Protein AF-A0AAU7DQ60-F1 (afdb_monomer_lite)

Radius of gyration: 24.89 Å; chains: 1; bounding box: 73×48×63 Å

Structure (mmCIF, N/CA/C/O backbone):
data_AF-A0AAU7DQ60-F1
#
_entry.id   AF-A0AAU7DQ60-F1
#
loop_
_atom_site.group_PDB
_atom_site.id
_atom_site.type_symbol
_atom_site.label_atom_id
_atom_site.label_alt_id
_atom_site.label_comp_id
_atom_site.label_asym_id
_atom_site.label_entity_id
_atom_site.label_seq_id
_atom_site.pdbx_PDB_ins_code
_atom_site.Cartn_x
_atom_site.Cartn_y
_atom_site.Cartn_z
_atom_site.occupancy
_atom_site.B_iso_or_equiv
_atom_site.auth_seq_id
_atom_site.auth_comp_id
_atom_site.auth_asym_id
_atom_site.auth_atom_id
_atom_site.pdbx_PDB_model_num
ATOM 1 N N . MET A 1 1 ? -0.205 13.683 -23.297 1.00 37.69 1 MET A N 1
ATOM 2 C CA . MET A 1 1 ? 0.836 14.025 -22.297 1.00 37.69 1 MET A CA 1
ATOM 3 C C . MET A 1 1 ? 1.969 13.032 -22.472 1.00 37.69 1 MET A C 1
ATOM 5 O O . MET A 1 1 ? 1.678 11.845 -22.466 1.00 37.69 1 MET A O 1
ATOM 9 N N . ALA A 1 2 ? 3.207 13.483 -22.694 1.00 38.66 2 ALA A N 1
ATOM 10 C CA . ALA A 1 2 ? 4.345 12.582 -22.888 1.00 38.66 2 ALA A CA 1
ATOM 11 C C . ALA A 1 2 ? 4.523 11.664 -21.665 1.00 38.66 2 ALA A C 1
ATOM 13 O O . ALA A 1 2 ? 4.459 12.140 -20.525 1.00 38.66 2 ALA A O 1
ATOM 14 N N . SER A 1 3 ? 4.722 10.362 -21.897 1.00 54.72 3 SER A N 1
ATOM 15 C CA . SER A 1 3 ? 5.120 9.435 -20.836 1.00 54.72 3 SER A CA 1
ATOM 16 C C . SER A 1 3 ? 6.412 9.968 -20.218 1.00 54.72 3 SER A C 1
ATOM 18 O O . SER A 1 3 ? 7.377 10.244 -20.930 1.00 54.72 3 SER A O 1
ATOM 20 N N . LYS A 1 4 ? 6.417 10.205 -18.900 1.00 68.62 4 LYS A N 1
ATOM 21 C CA . LYS A 1 4 ? 7.641 10.624 -18.198 1.00 68.62 4 LYS A CA 1
ATOM 22 C C . LYS A 1 4 ? 8.710 9.561 -18.430 1.00 68.62 4 LYS A C 1
ATOM 24 O O . LYS A 1 4 ? 8.386 8.377 -18.408 1.00 68.62 4 LYS A O 1
ATOM 29 N N . SER A 1 5 ? 9.962 9.955 -18.620 1.00 81.94 5 SER A N 1
ATOM 30 C CA . SER A 1 5 ? 11.036 8.968 -18.749 1.00 81.94 5 SER A CA 1
ATOM 31 C C . SER A 1 5 ? 11.256 8.228 -17.418 1.00 81.94 5 SER A C 1
ATOM 33 O O . SER A 1 5 ? 10.906 8.736 -16.345 1.00 81.94 5 SER A O 1
ATOM 35 N N . MET A 1 6 ? 11.873 7.041 -17.461 1.00 85.56 6 MET A N 1
ATOM 36 C CA . MET A 1 6 ? 12.307 6.322 -16.252 1.00 85.56 6 MET A CA 1
ATOM 37 C C . MET A 1 6 ? 13.178 7.224 -15.358 1.00 85.56 6 MET A C 1
ATOM 39 O O . MET A 1 6 ? 12.947 7.313 -14.150 1.00 85.56 6 MET A O 1
ATOM 43 N N . ARG A 1 7 ? 14.102 7.989 -15.958 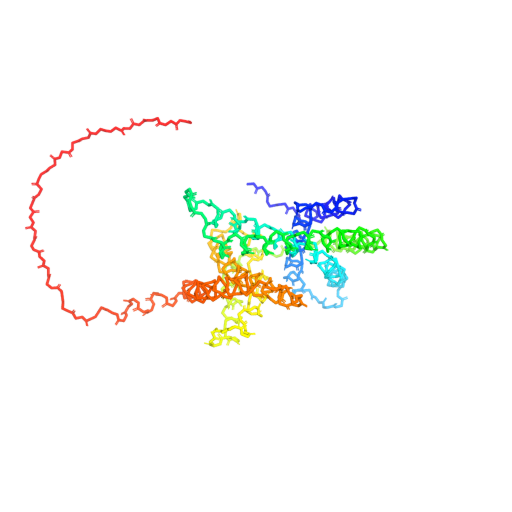1.00 86.31 7 ARG A N 1
ATOM 44 C CA . ARG A 1 7 ? 14.966 8.948 -15.246 1.00 86.31 7 ARG A CA 1
ATOM 45 C C . ARG A 1 7 ? 14.156 10.014 -14.504 1.00 86.31 7 ARG A C 1
ATOM 47 O O . ARG A 1 7 ? 14.428 10.301 -13.339 1.00 86.31 7 ARG A O 1
ATOM 54 N N . ASP A 1 8 ? 13.104 10.557 -15.123 1.00 88.19 8 ASP A N 1
ATOM 55 C CA . ASP A 1 8 ? 12.224 11.531 -14.461 1.00 88.19 8 ASP A CA 1
ATOM 56 C C . ASP A 1 8 ? 11.523 10.929 -13.239 1.00 88.19 8 ASP A C 1
ATOM 58 O O . ASP A 1 8 ? 11.360 11.597 -12.208 1.00 88.19 8 ASP A O 1
ATOM 62 N N . ARG A 1 9 ? 11.106 9.658 -13.334 1.00 90.19 9 ARG A N 1
ATOM 63 C CA . ARG A 1 9 ? 10.485 8.931 -12.219 1.00 90.19 9 ARG A CA 1
ATOM 64 C C . ARG A 1 9 ? 11.488 8.674 -11.091 1.00 90.19 9 ARG A C 1
ATOM 66 O O . ARG A 1 9 ? 11.145 8.923 -9.932 1.00 90.19 9 ARG A O 1
ATOM 73 N N . VAL A 1 10 ? 12.719 8.265 -11.404 1.00 92.56 10 VAL A N 1
ATOM 74 C CA . VAL A 1 10 ? 13.802 8.077 -10.420 1.00 92.56 10 VAL A CA 1
ATOM 75 C C . VAL A 1 10 ? 14.159 9.401 -9.731 1.00 92.56 10 VAL A C 1
ATOM 77 O O . VAL A 1 10 ? 14.212 9.474 -8.500 1.00 92.56 10 VAL A O 1
ATOM 80 N N . ALA A 1 11 ? 14.285 10.495 -10.484 1.00 92.31 11 ALA A N 1
ATOM 81 C CA . ALA A 1 11 ? 14.534 11.824 -9.928 1.00 92.31 11 ALA A CA 1
ATOM 82 C C . ALA A 1 11 ? 13.376 12.321 -9.038 1.00 92.31 11 ALA A C 1
ATOM 84 O O . ALA A 1 11 ? 13.589 12.956 -7.999 1.00 92.31 11 ALA A O 1
ATOM 85 N N . ALA A 1 12 ? 12.123 12.044 -9.414 1.00 93.81 12 ALA A N 1
ATOM 86 C CA . ALA A 1 12 ? 10.962 12.341 -8.574 1.00 93.81 12 ALA A CA 1
ATOM 87 C C . ALA A 1 12 ? 10.954 11.502 -7.282 1.00 93.81 12 ALA A C 1
ATOM 89 O O . ALA A 1 12 ? 10.595 12.017 -6.217 1.00 93.81 12 ALA A O 1
ATOM 90 N N . TRP A 1 13 ? 11.382 10.239 -7.359 1.00 96.81 13 TRP A N 1
ATOM 91 C CA . TRP A 1 13 ? 11.537 9.358 -6.204 1.00 96.81 13 TRP A CA 1
ATOM 92 C C . TRP A 1 13 ? 12.596 9.873 -5.221 1.00 96.81 13 TRP A C 1
ATOM 94 O O . TRP A 1 13 ? 12.282 9.995 -4.036 1.00 96.81 13 TRP A O 1
ATOM 104 N N . ARG A 1 14 ? 13.784 10.291 -5.691 1.00 96.88 14 ARG A N 1
ATOM 105 C CA . ARG A 1 14 ? 14.829 10.902 -4.836 1.00 96.88 14 ARG A CA 1
ATOM 106 C C . ARG A 1 14 ? 14.306 12.127 -4.076 1.00 96.88 14 ARG A C 1
ATOM 108 O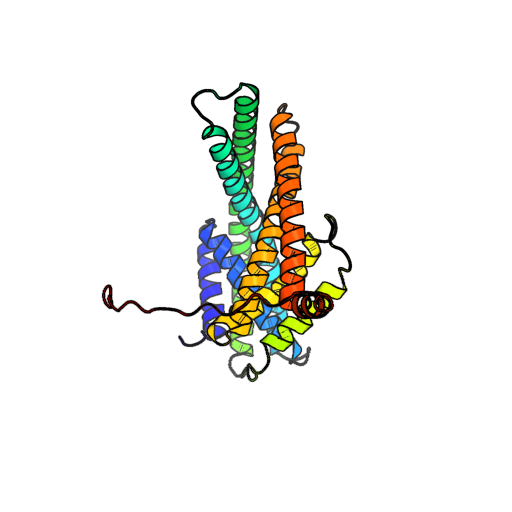 O . ARG A 1 14 ? 14.450 12.217 -2.860 1.00 96.88 14 ARG A O 1
ATOM 115 N N . ARG A 1 15 ? 13.581 13.020 -4.761 1.00 96.81 15 ARG A N 1
ATOM 116 C CA . ARG A 1 15 ? 12.951 14.205 -4.141 1.00 96.81 15 ARG A CA 1
ATOM 117 C C . ARG A 1 15 ? 11.876 13.856 -3.107 1.00 96.81 15 ARG A C 1
ATOM 119 O O . ARG A 1 15 ? 11.590 14.638 -2.199 1.00 96.81 15 ARG A O 1
ATOM 126 N N . LEU A 1 16 ? 11.188 12.725 -3.257 1.00 97.25 16 LEU A N 1
ATOM 127 C CA . LEU A 1 16 ? 10.249 12.238 -2.241 1.00 97.25 16 LEU A CA 1
ATOM 128 C C . LEU A 1 16 ? 10.980 11.611 -1.054 1.00 97.25 16 LEU A C 1
ATOM 130 O O . LEU A 1 16 ? 10.553 11.835 0.078 1.00 97.25 16 LEU A O 1
ATOM 134 N N . LEU A 1 17 ? 12.062 10.871 -1.308 1.00 97.81 17 LEU A N 1
ATOM 135 C CA . LEU A 1 17 ? 12.910 10.272 -0.282 1.00 97.81 17 LEU A CA 1
ATOM 136 C C . LEU A 1 17 ? 13.470 11.344 0.655 1.00 97.81 17 LEU A C 1
ATOM 138 O O . LEU A 1 17 ? 13.267 11.246 1.862 1.00 97.81 17 LEU A O 1
ATOM 142 N N . GLU A 1 18 ? 14.071 12.396 0.102 1.00 97.31 18 GLU A N 1
ATOM 143 C CA . GLU A 1 18 ? 14.623 13.520 0.864 1.00 97.31 18 GLU A CA 1
ATOM 144 C C . GLU A 1 18 ? 13.552 14.196 1.734 1.00 97.31 18 GLU A C 1
ATOM 146 O O . GLU A 1 18 ? 13.676 14.287 2.956 1.00 97.31 18 GLU A O 1
ATOM 151 N N . ARG A 1 19 ? 12.416 14.581 1.135 1.00 97.38 19 ARG A N 1
ATOM 152 C CA . ARG A 1 19 ? 11.312 15.224 1.872 1.00 97.38 19 ARG A CA 1
ATOM 153 C C . ARG A 1 19 ? 10.724 14.334 2.965 1.00 97.38 19 ARG A C 1
ATOM 155 O O . ARG A 1 19 ? 10.265 14.855 3.985 1.00 97.38 19 ARG A O 1
ATOM 162 N N . CYS A 1 20 ? 10.684 13.021 2.743 1.00 96.94 20 CYS A N 1
ATOM 163 C CA . CYS A 1 20 ? 10.237 12.055 3.742 1.00 96.94 20 CYS A CA 1
ATOM 164 C C . CYS A 1 20 ? 11.280 11.854 4.850 1.00 96.94 20 CYS A C 1
ATOM 166 O O . CYS A 1 20 ? 10.890 11.643 5.993 1.00 96.94 20 CYS A O 1
ATOM 168 N N . GLY A 1 21 ? 12.572 11.964 4.523 1.00 96.12 21 GLY A N 1
ATOM 169 C CA . GLY A 1 21 ? 13.679 11.957 5.478 1.00 96.12 21 GLY A CA 1
ATOM 170 C C . GLY A 1 21 ? 13.701 13.179 6.396 1.00 96.12 21 GLY A C 1
ATOM 171 O O . GLY A 1 21 ? 14.176 13.074 7.516 1.00 96.12 21 GLY A O 1
ATOM 172 N N . ILE A 1 22 ? 13.130 14.310 5.968 1.00 96.50 22 ILE A N 1
ATOM 173 C CA . ILE A 1 22 ? 12.967 15.502 6.818 1.00 96.50 22 ILE A CA 1
ATOM 174 C C . ILE A 1 22 ? 11.733 15.371 7.719 1.00 96.50 22 ILE A C 1
ATOM 176 O O . ILE A 1 22 ? 11.789 15.643 8.914 1.00 96.50 22 ILE A O 1
ATOM 180 N N . LYS A 1 23 ? 10.584 15.006 7.135 1.00 96.31 23 LYS A N 1
ATOM 181 C CA . LYS A 1 23 ? 9.325 14.837 7.874 1.00 96.31 23 LYS A CA 1
ATOM 182 C C . LYS A 1 23 ? 8.416 13.848 7.164 1.00 96.31 23 LYS A C 1
ATOM 184 O O . LYS A 1 23 ? 8.017 14.075 6.012 1.00 96.31 23 LYS A O 1
ATOM 189 N N . ALA A 1 24 ? 8.022 12.796 7.869 1.00 96.62 24 ALA A N 1
ATOM 190 C CA . ALA A 1 24 ? 7.267 11.683 7.322 1.00 96.62 24 ALA A CA 1
ATOM 191 C C . ALA A 1 24 ? 5.759 11.916 7.475 1.00 96.62 24 ALA A C 1
ATOM 193 O O . ALA A 1 24 ? 5.047 11.189 8.166 1.00 96.62 24 ALA A O 1
ATOM 194 N N . THR A 1 25 ? 5.235 12.947 6.808 1.00 97.06 25 THR A N 1
ATOM 195 C CA . THR A 1 25 ? 3.785 13.201 6.799 1.00 97.06 25 THR A CA 1
ATOM 196 C C . THR A 1 25 ? 3.032 12.099 6.050 1.00 97.06 25 THR A C 1
ATOM 198 O O . THR A 1 25 ? 3.567 11.511 5.107 1.00 97.06 25 THR A O 1
ATOM 201 N N . ARG A 1 26 ? 1.749 11.886 6.384 1.00 96.94 26 ARG A N 1
ATOM 202 C CA . ARG A 1 26 ? 0.866 10.915 5.704 1.00 96.94 26 ARG A CA 1
ATOM 203 C C . ARG A 1 26 ? 0.963 10.979 4.179 1.00 96.94 26 ARG A C 1
ATOM 205 O O . ARG A 1 26 ? 1.144 9.959 3.516 1.00 96.94 26 ARG A O 1
ATOM 212 N N . LYS A 1 27 ? 0.889 12.189 3.610 1.00 96.94 27 LYS A N 1
ATOM 213 C CA . LYS A 1 27 ? 0.966 12.414 2.156 1.00 96.94 27 LYS A CA 1
ATOM 214 C C . LYS A 1 27 ? 2.332 12.017 1.584 1.00 96.94 27 LYS A C 1
ATOM 216 O O . LYS A 1 27 ? 2.379 11.389 0.531 1.00 96.94 27 LYS A O 1
ATOM 221 N N . ARG A 1 28 ? 3.432 12.355 2.268 1.00 97.75 28 ARG A N 1
ATOM 222 C CA . ARG A 1 28 ? 4.802 12.051 1.817 1.00 97.75 28 ARG A CA 1
ATOM 223 C C . ARG A 1 28 ? 5.103 10.557 1.892 1.00 97.75 28 ARG A C 1
ATOM 225 O O . ARG A 1 28 ? 5.570 10.000 0.905 1.00 97.75 28 ARG A O 1
ATOM 232 N N . VAL A 1 29 ? 4.761 9.910 3.006 1.00 98.06 29 VAL A N 1
ATOM 233 C CA . VAL A 1 29 ? 4.924 8.459 3.198 1.00 98.06 29 VAL A CA 1
ATOM 234 C C . VAL A 1 29 ? 4.120 7.687 2.157 1.00 98.06 29 VAL A C 1
ATOM 236 O O . VAL A 1 29 ? 4.645 6.778 1.513 1.00 98.06 29 VAL A O 1
ATOM 239 N N . HIS A 1 30 ? 2.857 8.073 1.946 1.00 96.81 30 HIS A N 1
ATOM 240 C CA . HIS A 1 30 ? 2.014 7.457 0.927 1.00 96.81 30 HIS A CA 1
ATOM 241 C C . HIS A 1 30 ? 2.605 7.624 -0.479 1.00 96.81 30 HIS A C 1
ATOM 243 O O . HIS A 1 30 ? 2.776 6.631 -1.184 1.00 96.81 30 HIS A O 1
ATOM 249 N N . ALA A 1 31 ? 2.968 8.852 -0.864 1.00 96.44 31 ALA A N 1
ATOM 250 C CA . ALA A 1 31 ? 3.535 9.139 -2.179 1.00 96.44 31 ALA A CA 1
ATOM 251 C C . ALA A 1 31 ? 4.848 8.380 -2.422 1.00 96.44 31 ALA A C 1
ATOM 253 O O . ALA A 1 31 ? 4.986 7.720 -3.449 1.00 96.44 31 ALA A O 1
ATOM 254 N N . LEU A 1 32 ? 5.782 8.409 -1.464 1.00 97.75 32 LEU A N 1
ATOM 255 C CA . LEU A 1 32 ? 7.059 7.705 -1.579 1.00 97.75 32 LEU A CA 1
ATOM 256 C C . LEU A 1 32 ? 6.849 6.196 -1.723 1.00 97.75 32 LEU A C 1
ATOM 258 O O . LEU A 1 32 ? 7.452 5.577 -2.597 1.00 97.75 32 LEU A O 1
ATOM 262 N N . ARG A 1 33 ? 5.952 5.598 -0.929 1.00 96.19 33 ARG A N 1
ATOM 263 C CA . ARG A 1 33 ? 5.642 4.165 -1.024 1.00 96.19 33 ARG A CA 1
ATOM 264 C C . ARG A 1 33 ? 5.055 3.792 -2.388 1.00 96.19 33 ARG A C 1
ATOM 266 O O . ARG A 1 33 ? 5.468 2.784 -2.952 1.00 96.19 33 ARG A O 1
ATOM 273 N N . VAL A 1 34 ? 4.109 4.578 -2.907 1.00 93.19 34 VAL A N 1
ATOM 274 C CA . VAL A 1 34 ? 3.477 4.321 -4.214 1.00 93.19 34 VAL A CA 1
ATOM 275 C C . VAL A 1 34 ? 4.490 4.446 -5.347 1.00 93.19 34 VAL A C 1
ATOM 277 O O . VAL A 1 34 ? 4.588 3.532 -6.160 1.00 93.19 34 VAL A O 1
ATOM 280 N N . VAL A 1 35 ? 5.282 5.522 -5.376 1.00 94.56 35 VAL A N 1
ATOM 281 C CA . VAL A 1 35 ? 6.313 5.715 -6.409 1.00 94.56 35 VAL A CA 1
ATOM 282 C C . VAL A 1 35 ? 7.367 4.611 -6.341 1.00 94.56 35 VAL A C 1
ATOM 284 O O . VAL A 1 35 ? 7.730 4.067 -7.376 1.00 94.56 35 VAL A O 1
ATOM 287 N N . THR A 1 36 ? 7.792 4.211 -5.136 1.00 95.88 36 THR A N 1
ATOM 288 C CA . THR A 1 36 ? 8.727 3.087 -4.953 1.00 95.88 36 THR A CA 1
ATOM 289 C C . THR A 1 36 ? 8.166 1.791 -5.540 1.00 95.88 36 THR A C 1
ATOM 291 O O . THR A 1 36 ? 8.870 1.086 -6.249 1.00 95.88 36 THR A O 1
ATOM 294 N N . LEU A 1 37 ? 6.895 1.473 -5.271 1.00 93.69 37 LEU A N 1
ATOM 295 C CA . LEU A 1 37 ? 6.260 0.251 -5.774 1.00 93.69 37 LEU A CA 1
ATOM 296 C C . LEU A 1 37 ? 6.101 0.246 -7.298 1.00 93.69 37 LEU A C 1
ATOM 298 O O . LEU A 1 37 ? 6.328 -0.790 -7.911 1.00 93.69 37 LEU A O 1
ATOM 302 N N . ARG A 1 38 ? 5.734 1.385 -7.896 1.00 92.62 38 ARG A N 1
ATOM 303 C CA . ARG A 1 38 ? 5.613 1.516 -9.355 1.00 92.62 38 ARG A CA 1
ATOM 304 C C . ARG A 1 38 ? 6.965 1.373 -10.045 1.00 92.62 38 ARG A C 1
ATOM 306 O O . ARG A 1 38 ? 7.072 0.562 -10.951 1.00 92.62 38 ARG A O 1
ATOM 313 N N . LEU A 1 39 ? 7.991 2.071 -9.550 1.00 92.69 39 LEU A N 1
ATOM 314 C CA . LEU A 1 39 ? 9.357 1.933 -10.059 1.00 92.69 39 LEU A CA 1
ATOM 315 C C . LEU A 1 39 ? 9.853 0.489 -9.966 1.00 92.69 39 LEU A C 1
ATOM 317 O O . LEU A 1 39 ? 10.424 -0.016 -10.918 1.00 92.69 39 LEU A O 1
ATOM 321 N N . GLN A 1 40 ? 9.613 -0.200 -8.846 1.00 93.50 40 GLN A N 1
ATOM 322 C CA . GLN A 1 40 ? 9.994 -1.610 -8.732 1.00 93.50 40 GLN A CA 1
ATOM 323 C C . GLN A 1 40 ? 9.246 -2.510 -9.716 1.00 93.50 40 GLN A C 1
ATOM 325 O O . GLN A 1 40 ? 9.860 -3.416 -10.257 1.00 93.50 40 GLN A O 1
ATOM 330 N N . ALA A 1 41 ? 7.945 -2.294 -9.924 1.00 90.69 41 ALA A N 1
ATOM 331 C CA . ALA A 1 41 ? 7.166 -3.098 -10.863 1.00 90.69 41 ALA A CA 1
ATOM 332 C C . ALA A 1 41 ? 7.663 -2.921 -12.304 1.00 90.69 41 ALA A C 1
ATOM 334 O O . ALA A 1 41 ? 7.818 -3.908 -13.013 1.00 90.69 41 ALA A O 1
ATOM 335 N N . GLU A 1 42 ? 7.942 -1.679 -12.698 1.00 88.50 42 GLU A N 1
ATOM 336 C CA . GLU A 1 42 ? 8.475 -1.334 -14.016 1.00 88.50 42 GLU A CA 1
ATOM 337 C C . GLU A 1 42 ? 9.866 -1.940 -14.231 1.00 88.50 42 GLU A C 1
ATOM 339 O O . GLU A 1 42 ? 10.059 -2.741 -15.136 1.00 88.50 42 GLU A O 1
ATOM 344 N N . LEU A 1 43 ? 10.803 -1.670 -13.317 1.00 91.00 43 LEU A N 1
ATOM 345 C CA . LEU A 1 43 ? 12.167 -2.185 -13.421 1.00 91.00 43 LEU A CA 1
ATOM 346 C C . LEU A 1 43 ? 12.217 -3.719 -13.377 1.00 91.00 43 LEU A C 1
ATOM 348 O O . LEU A 1 43 ? 13.046 -4.317 -14.050 1.00 91.00 43 LEU A O 1
ATOM 352 N N . GLU A 1 44 ? 11.358 -4.376 -12.592 1.00 90.12 44 GLU A N 1
ATOM 353 C CA . GLU A 1 44 ? 11.315 -5.843 -12.548 1.00 90.12 44 GLU A CA 1
ATOM 354 C C . GLU A 1 44 ? 10.749 -6.443 -13.837 1.00 90.12 44 GLU A C 1
ATOM 356 O O . GLU A 1 44 ? 11.208 -7.509 -14.234 1.00 90.12 44 GLU A O 1
ATOM 361 N N . ARG A 1 45 ? 9.803 -5.766 -14.508 1.00 86.50 45 ARG A N 1
ATOM 362 C CA . ARG A 1 45 ? 9.379 -6.149 -15.863 1.00 86.50 45 ARG A CA 1
ATOM 363 C C . ARG A 1 45 ? 10.568 -6.067 -16.809 1.00 86.50 45 ARG A C 1
ATOM 365 O O . ARG A 1 45 ? 10.883 -7.052 -17.449 1.00 86.50 45 ARG A O 1
ATOM 372 N N . ASP A 1 46 ? 11.264 -4.938 -16.853 1.00 85.12 46 ASP A N 1
ATOM 373 C CA . ASP A 1 46 ? 12.366 -4.772 -17.808 1.00 85.12 46 ASP A CA 1
ATOM 374 C C . ASP A 1 46 ? 13.540 -5.720 -17.499 1.00 85.12 46 ASP A C 1
ATOM 376 O O . ASP A 1 46 ? 14.278 -6.128 -18.392 1.00 85.12 46 ASP A O 1
ATOM 380 N N . ARG A 1 47 ? 13.693 -6.133 -16.232 1.00 89.25 47 ARG A N 1
ATOM 381 C CA . ARG A 1 47 ? 14.677 -7.140 -15.819 1.00 89.25 47 ARG A CA 1
ATOM 382 C C . ARG A 1 47 ? 14.428 -8.513 -16.437 1.00 89.25 47 ARG A C 1
ATOM 384 O O . ARG A 1 47 ? 15.408 -9.228 -16.620 1.00 89.25 47 ARG A O 1
ATOM 391 N N . THR A 1 48 ? 13.185 -8.906 -16.738 1.00 85.62 48 THR A N 1
ATOM 392 C CA . THR A 1 48 ? 12.916 -10.256 -17.276 1.00 85.62 48 THR A CA 1
ATOM 393 C C . THR A 1 48 ? 13.535 -10.484 -18.647 1.00 85.62 48 THR A C 1
ATOM 395 O O . THR A 1 48 ? 13.821 -11.627 -18.988 1.00 85.62 48 THR A O 1
ATOM 398 N N . ASP A 1 49 ? 13.793 -9.407 -19.386 1.00 85.12 49 ASP A N 1
ATOM 399 C CA . ASP A 1 49 ? 14.345 -9.459 -20.742 1.00 85.12 49 ASP A CA 1
ATOM 400 C C . ASP A 1 49 ? 15.875 -9.284 -20.751 1.00 85.12 49 ASP A C 1
ATOM 402 O O . ASP A 1 49 ? 16.524 -9.359 -21.795 1.00 85.12 49 ASP A O 1
ATOM 406 N N . LEU A 1 50 ? 16.474 -9.053 -19.579 1.00 87.12 50 LEU A N 1
ATOM 407 C CA . LEU A 1 50 ? 17.900 -8.809 -19.420 1.00 87.12 50 LEU A CA 1
ATOM 408 C C . LEU A 1 50 ? 18.625 -10.076 -18.943 1.00 87.12 50 LEU A C 1
ATOM 410 O O . LEU A 1 50 ? 18.166 -10.734 -18.008 1.00 87.12 50 LEU A O 1
ATOM 414 N N . PRO A 1 51 ? 19.821 -10.387 -19.479 1.00 90.19 51 PRO A N 1
ATOM 415 C CA . PRO A 1 51 ? 20.669 -11.425 -18.907 1.00 90.19 51 PRO A CA 1
ATOM 416 C C . PRO A 1 51 ? 20.983 -11.114 -17.439 1.00 90.19 51 PRO A C 1
ATOM 418 O O . PRO A 1 51 ? 21.394 -9.994 -17.122 1.00 90.19 51 PRO A O 1
ATOM 421 N N . ASP A 1 52 ? 20.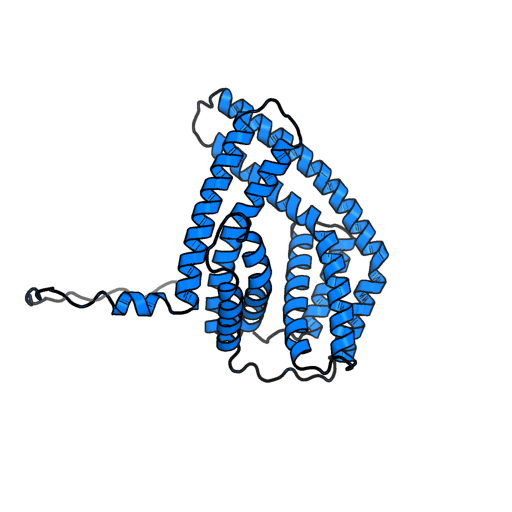865 -12.100 -16.547 1.00 89.81 52 ASP A N 1
ATOM 422 C CA . ASP A 1 52 ? 21.057 -11.903 -15.099 1.00 89.81 52 ASP A CA 1
ATOM 423 C C . ASP A 1 52 ? 22.436 -11.318 -14.740 1.00 89.81 52 ASP A C 1
ATOM 425 O O . ASP A 1 52 ? 22.572 -10.556 -13.779 1.00 89.81 52 ASP A O 1
ATOM 429 N N . ALA A 1 53 ? 23.469 -11.641 -15.524 1.00 91.62 53 ALA A N 1
ATOM 430 C CA . ALA A 1 53 ? 24.830 -11.137 -15.337 1.00 91.62 53 ALA A CA 1
ATOM 431 C C . ALA A 1 53 ? 25.047 -9.706 -15.875 1.00 91.62 53 ALA A C 1
ATOM 433 O O . ALA A 1 53 ? 26.108 -9.124 -15.652 1.00 91.62 53 ALA A O 1
ATOM 434 N N . SER A 1 54 ? 24.070 -9.127 -16.581 1.00 92.44 54 SER A N 1
ATOM 435 C CA . SER A 1 54 ? 24.192 -7.789 -17.163 1.00 92.44 54 SER A CA 1
ATOM 436 C C . SER A 1 54 ? 24.296 -6.701 -16.090 1.00 92.44 54 SER A C 1
ATOM 438 O O . SER A 1 54 ? 23.736 -6.799 -14.990 1.00 92.44 54 SER A O 1
ATOM 440 N N . ARG A 1 55 ? 24.992 -5.607 -16.426 1.00 92.69 55 ARG A N 1
ATOM 441 C CA . ARG A 1 55 ? 25.114 -4.429 -15.553 1.00 92.69 55 ARG A CA 1
ATOM 442 C C . ARG A 1 55 ? 23.735 -3.884 -15.162 1.00 92.69 55 ARG A C 1
ATOM 444 O O . ARG A 1 55 ? 23.532 -3.521 -14.003 1.00 92.69 55 ARG A O 1
ATOM 451 N N . GLN A 1 56 ? 22.803 -3.873 -16.112 1.00 92.38 56 GLN A N 1
ATOM 452 C CA . GLN A 1 56 ? 21.424 -3.414 -15.974 1.00 92.38 56 GLN A CA 1
ATOM 453 C C . GLN A 1 56 ? 20.642 -4.279 -14.982 1.00 92.38 56 GLN A C 1
ATOM 455 O O . GLN A 1 56 ? 20.119 -3.751 -13.998 1.00 92.38 56 GLN A O 1
ATOM 460 N N . ALA A 1 57 ? 20.630 -5.604 -15.169 1.00 93.06 57 ALA A N 1
ATOM 461 C CA . ALA A 1 57 ? 19.928 -6.519 -14.267 1.00 93.06 57 ALA A CA 1
ATOM 462 C C . ALA A 1 57 ? 20.451 -6.409 -12.826 1.00 93.06 57 ALA A C 1
ATOM 464 O O . ALA A 1 57 ? 19.671 -6.365 -11.869 1.00 93.06 57 ALA A O 1
ATOM 465 N N . GLN A 1 58 ? 21.770 -6.278 -12.654 1.00 95.31 58 GLN A N 1
ATOM 466 C CA . GLN A 1 58 ? 22.383 -6.107 -11.338 1.00 95.31 58 GLN A CA 1
ATOM 467 C C . GLN A 1 58 ? 22.053 -4.750 -10.695 1.00 95.31 58 GLN A C 1
ATOM 469 O O . GLN A 1 58 ? 21.817 -4.695 -9.483 1.00 95.31 58 GLN A O 1
ATOM 474 N N . ALA A 1 59 ? 22.009 -3.661 -11.469 1.00 95.06 59 ALA A N 1
ATOM 475 C CA . ALA A 1 59 ? 21.590 -2.346 -10.979 1.00 95.06 59 ALA A CA 1
ATOM 476 C C . ALA A 1 59 ? 20.128 -2.366 -10.503 1.00 95.06 59 ALA A C 1
ATOM 478 O O . ALA A 1 59 ? 19.843 -1.964 -9.370 1.00 95.06 59 ALA A O 1
ATOM 479 N N . ILE A 1 60 ? 19.227 -2.939 -11.310 1.00 95.00 60 ILE A N 1
ATOM 480 C CA . ILE A 1 60 ? 17.815 -3.129 -10.956 1.00 95.00 60 ILE A CA 1
ATOM 481 C C . ILE A 1 60 ? 17.686 -3.952 -9.672 1.00 95.00 60 ILE A C 1
ATOM 483 O O . ILE A 1 60 ? 16.981 -3.551 -8.746 1.00 95.00 60 ILE A O 1
ATOM 487 N N . LEU A 1 61 ? 18.412 -5.068 -9.556 1.00 95.38 61 LEU A N 1
ATOM 488 C CA . LEU A 1 61 ? 18.363 -5.924 -8.372 1.00 95.38 61 LEU A CA 1
ATOM 489 C C . LEU A 1 61 ? 18.832 -5.189 -7.106 1.00 95.38 61 LEU A C 1
ATOM 491 O O . LEU A 1 61 ? 18.221 -5.323 -6.038 1.00 95.38 61 LEU A O 1
ATOM 495 N N . ARG A 1 62 ? 19.909 -4.395 -7.199 1.00 96.06 62 ARG A N 1
ATOM 496 C CA . ARG A 1 62 ? 20.393 -3.570 -6.079 1.00 96.06 62 ARG A CA 1
ATOM 497 C C . ARG A 1 62 ? 19.356 -2.530 -5.672 1.00 96.06 62 ARG A C 1
ATOM 499 O O . ARG A 1 62 ? 19.057 -2.427 -4.477 1.00 96.06 62 ARG A O 1
ATOM 506 N N . PHE A 1 63 ? 18.775 -1.815 -6.635 1.00 96.88 63 PHE A N 1
ATOM 507 C CA . PHE A 1 63 ? 17.691 -0.874 -6.373 1.00 96.88 63 PHE A CA 1
ATOM 508 C C . PHE A 1 63 ? 16.499 -1.570 -5.718 1.00 96.88 63 PHE A C 1
ATOM 510 O O . PHE A 1 63 ? 16.061 -1.138 -4.654 1.00 96.88 63 PHE A O 1
ATOM 517 N N . SER A 1 64 ? 16.035 -2.697 -6.260 1.00 95.81 64 SER A N 1
ATOM 518 C CA . SER A 1 64 ? 14.901 -3.457 -5.728 1.00 95.81 64 SER A CA 1
ATOM 519 C C . SER A 1 64 ? 15.108 -3.898 -4.277 1.00 95.81 64 SER A C 1
ATOM 521 O O . SER A 1 64 ? 14.203 -3.737 -3.449 1.00 95.81 64 SER A O 1
ATOM 523 N N . LYS A 1 65 ? 16.315 -4.356 -3.919 1.00 96.69 65 LYS A N 1
ATOM 524 C CA . LYS A 1 65 ? 16.679 -4.689 -2.528 1.00 96.69 65 LYS A CA 1
ATOM 525 C C . LYS A 1 65 ? 16.608 -3.470 -1.605 1.00 96.69 65 LYS A C 1
ATOM 527 O O . LYS A 1 65 ? 16.150 -3.575 -0.464 1.00 96.69 65 LYS A O 1
ATOM 532 N N . GLN A 1 66 ? 17.067 -2.306 -2.062 1.00 97.38 66 GLN A N 1
ATOM 533 C CA . GLN A 1 66 ? 17.005 -1.076 -1.268 1.00 97.38 66 GLN A CA 1
ATOM 534 C C . GLN A 1 66 ? 15.577 -0.531 -1.160 1.00 97.38 66 GLN A C 1
ATOM 536 O O . GLN A 1 66 ? 15.120 -0.194 -0.068 1.00 97.38 66 GLN A O 1
ATOM 541 N N . ALA A 1 67 ? 14.832 -0.533 -2.257 1.00 96.31 67 ALA A N 1
ATOM 542 C CA . ALA A 1 67 ? 13.429 -0.166 -2.302 1.00 96.31 67 ALA A CA 1
ATOM 543 C C . ALA A 1 67 ? 12.580 -1.048 -1.371 1.00 96.31 67 ALA A C 1
ATOM 545 O O . ALA A 1 67 ? 11.720 -0.540 -0.653 1.00 96.31 67 ALA A O 1
ATOM 546 N N . GLU A 1 68 ? 12.858 -2.352 -1.283 1.00 96.19 68 GLU A N 1
ATOM 547 C CA . GLU A 1 68 ? 12.201 -3.233 -0.315 1.00 96.19 68 GLU A CA 1
ATOM 548 C C . GLU A 1 68 ? 12.507 -2.836 1.137 1.00 96.19 68 GLU A C 1
ATOM 550 O O . GLU A 1 68 ? 11.591 -2.704 1.953 1.00 96.19 68 GLU A O 1
ATOM 555 N N . LYS A 1 69 ? 13.779 -2.580 1.461 1.00 96.81 69 LYS A N 1
ATOM 556 C CA . LYS A 1 69 ? 14.185 -2.095 2.789 1.00 96.81 69 LYS A CA 1
ATOM 557 C C . LYS A 1 69 ? 13.474 -0.788 3.154 1.00 96.81 69 LYS A C 1
ATOM 559 O O . LYS A 1 69 ? 12.974 -0.664 4.272 1.00 96.81 69 LYS A O 1
ATOM 564 N N . LEU A 1 70 ? 13.386 0.155 2.215 1.00 97.50 70 LEU A N 1
ATOM 565 C CA . LEU A 1 70 ? 12.656 1.410 2.392 1.00 97.50 70 LEU A CA 1
ATOM 566 C C . LEU A 1 70 ? 11.157 1.162 2.603 1.00 97.50 70 LEU A C 1
ATOM 568 O O . LEU A 1 70 ? 10.555 1.726 3.513 1.00 97.50 70 LEU A O 1
ATOM 572 N N . ARG A 1 71 ? 10.534 0.280 1.813 1.00 96.31 71 ARG A N 1
ATOM 573 C CA . ARG A 1 71 ? 9.115 -0.068 1.980 1.00 96.31 71 ARG A CA 1
ATOM 574 C C . ARG A 1 71 ? 8.830 -0.673 3.346 1.00 96.31 71 ARG A C 1
ATOM 576 O O . ARG A 1 71 ? 7.805 -0.329 3.935 1.00 96.31 71 ARG A O 1
ATOM 583 N N . ARG A 1 72 ? 9.703 -1.545 3.856 1.00 96.94 72 ARG A N 1
ATOM 584 C CA . ARG A 1 72 ? 9.581 -2.106 5.212 1.00 96.94 72 ARG A CA 1
ATOM 585 C C . ARG A 1 72 ? 9.629 -0.993 6.263 1.00 96.94 72 ARG A C 1
ATOM 587 O O . ARG A 1 72 ? 8.742 -0.945 7.106 1.00 96.94 72 ARG A O 1
ATOM 594 N N . ALA A 1 73 ? 10.557 -0.041 6.133 1.00 97.31 73 ALA A N 1
ATOM 595 C CA . ALA A 1 73 ? 10.645 1.131 7.010 1.00 97.31 73 ALA A CA 1
ATOM 596 C C . ALA A 1 73 ? 9.384 2.019 6.970 1.00 97.31 73 ALA A C 1
ATOM 598 O O . ALA A 1 73 ? 8.914 2.488 8.001 1.00 97.31 73 ALA A O 1
ATOM 599 N N . LEU A 1 74 ? 8.811 2.232 5.780 1.00 97.75 74 LEU A N 1
ATOM 600 C CA . LEU A 1 74 ? 7.614 3.061 5.575 1.00 97.75 74 LEU A CA 1
ATOM 601 C C . LEU A 1 74 ? 6.316 2.407 6.073 1.00 97.75 74 LEU A C 1
ATOM 603 O O . LEU A 1 74 ? 5.316 3.105 6.249 1.00 97.75 74 LEU A O 1
ATOM 607 N N . SER A 1 75 ? 6.293 1.076 6.212 1.00 96.56 75 SER A N 1
ATOM 608 C CA . SER A 1 75 ? 5.047 0.323 6.417 1.00 96.56 75 SER A CA 1
ATOM 609 C C . SER A 1 75 ? 4.326 0.705 7.714 1.00 96.56 75 SER A C 1
ATOM 611 O O . SER A 1 75 ? 3.160 1.078 7.598 1.00 96.56 75 SER A O 1
ATOM 613 N N . PRO A 1 76 ? 4.986 0.754 8.890 1.00 97.88 76 PRO A N 1
ATOM 614 C CA . PRO A 1 76 ? 4.300 1.075 10.142 1.00 97.88 76 PRO A CA 1
ATOM 615 C C . PRO A 1 76 ? 3.651 2.465 10.138 1.00 97.88 76 PRO A C 1
ATOM 617 O O . PRO A 1 76 ? 2.497 2.613 10.522 1.00 97.88 76 PRO A O 1
ATOM 620 N N . VAL A 1 77 ? 4.342 3.495 9.630 1.00 98.31 77 VAL A N 1
ATOM 621 C CA . VAL A 1 77 ? 3.770 4.855 9.564 1.00 98.31 77 VAL A CA 1
ATOM 622 C C . VAL A 1 77 ? 2.526 4.876 8.675 1.00 98.31 77 VAL A C 1
ATOM 624 O O . VAL A 1 77 ? 1.492 5.420 9.060 1.00 98.31 77 VAL A O 1
ATOM 627 N N . ARG A 1 78 ? 2.602 4.243 7.495 1.00 97.44 78 ARG A N 1
ATOM 628 C CA . ARG A 1 78 ? 1.479 4.183 6.551 1.00 97.44 78 ARG A CA 1
ATOM 629 C C . ARG A 1 78 ? 0.276 3.448 7.135 1.00 97.44 78 ARG A C 1
ATOM 631 O O . ARG A 1 78 ? -0.844 3.875 6.861 1.00 97.44 78 ARG A O 1
ATOM 638 N N . GLU A 1 79 ? 0.525 2.346 7.830 1.00 97.38 79 GLU A N 1
ATOM 639 C CA . GLU A 1 79 ? -0.470 1.488 8.472 1.00 97.38 79 GLU A CA 1
ATOM 640 C C . GLU A 1 79 ? -1.199 2.237 9.586 1.00 97.38 79 GLU A C 1
ATOM 642 O O . GLU A 1 79 ? -2.416 2.397 9.519 1.00 97.38 79 GLU A O 1
ATOM 647 N N . PHE A 1 80 ? -0.463 2.847 10.517 1.00 98.38 80 PHE A N 1
ATOM 648 C CA . PHE A 1 80 ? -1.072 3.654 11.571 1.00 98.38 80 PHE A CA 1
ATOM 649 C C . PHE A 1 80 ? -1.849 4.859 11.017 1.00 98.38 80 PHE A C 1
ATOM 651 O O . PHE A 1 80 ? -2.936 5.161 11.506 1.00 98.38 80 PHE A O 1
ATOM 658 N N . ASP A 1 81 ? -1.362 5.508 9.951 1.00 98.44 81 ASP A N 1
ATOM 659 C CA . ASP A 1 81 ? -2.113 6.568 9.264 1.00 98.44 81 ASP A CA 1
ATOM 660 C C . ASP A 1 81 ? -3.432 6.054 8.638 1.00 98.44 81 ASP A C 1
ATOM 662 O O . ASP A 1 81 ? -4.378 6.835 8.511 1.00 98.44 81 ASP A O 1
ATOM 666 N N . VAL A 1 82 ? -3.519 4.778 8.211 1.00 97.62 82 VAL A N 1
ATOM 667 C CA . VAL A 1 82 ? -4.803 4.164 7.800 1.00 97.62 82 VAL A CA 1
ATOM 668 C C . VAL A 1 82 ? -5.708 4.020 9.011 1.00 97.62 82 VAL A C 1
ATOM 670 O O . VAL A 1 82 ? -6.838 4.501 8.977 1.00 97.62 82 VAL A O 1
ATOM 673 N N . TRP A 1 83 ? -5.224 3.354 10.059 1.00 98.00 83 TRP A N 1
ATOM 674 C CA . TRP A 1 83 ? -6.050 2.992 11.207 1.00 98.00 83 TRP A CA 1
ATOM 675 C C . TRP A 1 83 ? -6.610 4.212 11.927 1.00 98.00 83 TRP A C 1
ATOM 677 O O . TRP A 1 83 ? -7.787 4.225 12.262 1.00 98.00 83 TRP A O 1
ATOM 687 N N . ILE A 1 84 ? -5.816 5.278 12.079 1.00 98.31 84 ILE A N 1
ATOM 688 C CA . ILE A 1 84 ? -6.302 6.559 12.614 1.00 98.31 84 ILE A CA 1
ATOM 689 C C . ILE A 1 84 ? -7.462 7.094 11.761 1.00 98.31 84 ILE A C 1
ATOM 691 O O . ILE A 1 84 ? -8.464 7.548 12.302 1.00 98.31 84 ILE A O 1
ATOM 695 N N . GLY A 1 85 ? -7.351 7.031 10.430 1.00 97.88 85 GLY A N 1
ATOM 696 C CA . GLY A 1 85 ? -8.431 7.448 9.531 1.00 97.88 85 GLY A CA 1
ATOM 697 C C . GLY A 1 85 ? -9.696 6.600 9.685 1.00 97.88 85 GLY A C 1
ATOM 698 O O . GLY A 1 85 ? -10.791 7.152 9.733 1.00 97.88 85 GLY A O 1
ATOM 699 N N . LYS A 1 86 ? -9.539 5.278 9.810 1.00 97.44 86 LYS A N 1
ATOM 700 C CA . LYS A 1 86 ? -10.639 4.324 10.010 1.00 97.44 86 LYS A CA 1
ATOM 701 C C . LYS A 1 86 ? -11.369 4.534 11.329 1.00 97.44 86 LYS A C 1
ATOM 703 O O . LYS A 1 86 ? -12.589 4.627 11.336 1.00 97.44 86 LYS A O 1
ATOM 708 N N . LEU A 1 87 ? -10.627 4.674 12.426 1.00 97.19 87 LEU A N 1
ATOM 709 C CA . LEU A 1 87 ? -11.196 4.922 13.751 1.00 97.19 87 LEU A CA 1
ATOM 710 C C . LEU A 1 87 ? -11.981 6.234 13.799 1.00 97.19 87 LEU A C 1
ATOM 712 O O . LEU A 1 87 ? -13.062 6.267 14.373 1.00 97.19 87 LEU A O 1
ATOM 716 N N . ARG A 1 88 ? -11.488 7.288 13.139 1.00 96.88 88 ARG A N 1
ATOM 717 C CA . ARG A 1 88 ? -12.223 8.556 13.020 1.00 96.88 88 ARG A CA 1
ATOM 718 C C . ARG A 1 88 ? -13.522 8.412 12.242 1.00 96.88 88 ARG A C 1
ATOM 720 O O . ARG A 1 88 ? -14.535 8.937 12.684 1.00 96.88 88 ARG A O 1
ATOM 727 N N . GLY A 1 89 ? -13.491 7.705 11.110 1.00 95.75 89 GLY A N 1
ATOM 728 C CA . GLY A 1 89 ? -14.697 7.425 10.327 1.00 95.75 89 GLY A CA 1
ATOM 729 C C . GLY A 1 89 ? -15.721 6.622 11.129 1.00 95.75 89 GLY A C 1
ATOM 730 O O . GLY A 1 89 ? -16.894 6.977 11.155 1.00 95.75 89 GLY A O 1
ATOM 731 N N . LEU A 1 90 ? -15.256 5.604 11.857 1.00 94.31 90 LEU A N 1
ATOM 732 C CA . LEU A 1 90 ? -16.102 4.787 12.722 1.00 94.31 90 LEU A CA 1
ATOM 733 C C . LEU A 1 90 ? -16.710 5.614 13.864 1.00 94.31 90 LEU A C 1
ATOM 735 O O . LEU A 1 90 ? -17.914 5.554 14.081 1.00 94.31 90 LEU A O 1
ATOM 739 N N . SER A 1 91 ? -15.906 6.433 14.547 1.00 93.69 91 SER A N 1
ATOM 740 C CA . SER A 1 91 ? -16.387 7.334 15.603 1.00 93.69 91 SER A CA 1
ATOM 741 C C . SER A 1 91 ? -17.462 8.292 15.081 1.00 93.69 91 SER A C 1
ATOM 743 O O . SER A 1 91 ? -18.535 8.373 15.669 1.00 93.69 91 SER A O 1
ATOM 745 N N . ALA A 1 92 ? -17.225 8.930 13.926 1.00 92.19 92 ALA A N 1
ATOM 746 C CA . ALA A 1 92 ? -18.190 9.835 13.301 1.00 92.19 92 ALA A CA 1
ATOM 747 C C . ALA A 1 92 ? -19.524 9.135 12.994 1.00 92.19 92 ALA A C 1
ATOM 749 O O . ALA A 1 92 ? -20.575 9.628 13.401 1.00 92.19 92 ALA A O 1
ATOM 750 N N . SER A 1 93 ? -19.476 7.941 12.386 1.00 91.56 93 SER A N 1
ATOM 751 C CA . SER A 1 93 ? -20.681 7.160 12.062 1.00 91.56 93 SER A CA 1
ATOM 752 C C . SER A 1 93 ? -21.510 6.772 13.291 1.00 91.56 93 SER A C 1
ATOM 754 O O . SER A 1 93 ? -22.726 6.644 13.203 1.00 91.56 93 SER A O 1
ATOM 756 N N . LEU A 1 94 ? -20.865 6.623 14.453 1.00 89.31 94 LEU A N 1
ATOM 757 C CA . LEU A 1 94 ? -21.535 6.325 15.718 1.00 89.31 94 LEU A CA 1
ATOM 758 C C . LEU A 1 94 ? -22.130 7.573 16.388 1.00 89.31 94 LEU A C 1
ATOM 760 O O . LEU A 1 94 ? -23.031 7.464 17.212 1.00 89.31 94 LEU A O 1
ATOM 764 N N . THR A 1 95 ? -21.613 8.761 16.091 1.00 85.56 95 THR A N 1
ATOM 765 C CA . THR A 1 95 ? -22.096 10.012 16.697 1.00 85.56 95 THR A CA 1
ATOM 766 C C . THR A 1 95 ? -23.167 10.719 15.870 1.00 85.56 95 THR A C 1
ATOM 768 O O . THR A 1 95 ? -23.857 11.579 16.401 1.00 85.56 95 THR A O 1
ATOM 771 N N . GLU A 1 96 ? -23.328 10.364 14.592 1.00 82.94 96 GLU A N 1
ATOM 772 C CA . GLU A 1 96 ? -24.336 10.959 13.700 1.00 82.94 96 GLU A CA 1
ATOM 773 C C . GLU A 1 96 ? -25.772 10.467 13.974 1.00 82.94 96 GLU A C 1
ATOM 775 O O . GLU A 1 96 ? -26.738 11.092 13.539 1.00 82.94 96 GLU A O 1
ATOM 780 N N . THR A 1 97 ? -25.952 9.381 14.730 1.00 66.94 97 THR A N 1
ATOM 781 C CA . THR A 1 97 ? -27.269 8.814 15.057 1.00 66.94 97 THR A CA 1
ATOM 782 C C . THR A 1 97 ? -27.976 9.557 16.204 1.00 66.94 97 THR A C 1
ATOM 784 O O . THR A 1 97 ? -28.126 9.015 17.295 1.00 66.94 97 THR A O 1
ATOM 787 N N . GLY A 1 98 ? -28.453 10.778 15.935 1.00 63.41 98 GLY A N 1
ATOM 788 C CA . GLY A 1 98 ? -29.491 11.485 16.708 1.00 63.41 98 GLY A CA 1
ATOM 789 C C . GLY A 1 98 ? -29.135 11.972 18.126 1.00 63.41 98 GLY A C 1
ATOM 790 O O . GLY A 1 98 ? -28.050 11.738 18.649 1.00 63.41 98 GLY A O 1
ATOM 791 N N . ASP A 1 99 ? -30.093 12.659 18.765 1.00 69.62 99 ASP A N 1
ATOM 792 C CA . ASP A 1 99 ? -29.913 13.349 20.059 1.00 69.62 99 ASP A CA 1
ATOM 793 C C . ASP A 1 99 ? -29.689 12.410 21.262 1.00 69.62 99 ASP A C 1
ATOM 795 O O . ASP A 1 99 ? -29.247 12.849 22.327 1.00 69.62 99 ASP A O 1
ATOM 799 N N . TYR A 1 100 ? -29.974 11.110 21.119 1.00 73.44 100 TYR A N 1
ATOM 800 C CA . TYR A 1 100 ? -29.793 10.121 22.181 1.00 73.44 100 TYR A CA 1
ATOM 801 C C . TYR A 1 100 ? -28.753 9.064 21.804 1.00 73.44 100 TYR A C 1
ATOM 803 O O . TYR A 1 100 ? -29.010 8.172 21.000 1.00 73.44 100 TYR A O 1
ATOM 811 N N . VAL A 1 101 ? -27.598 9.116 22.473 1.00 73.62 101 VAL A N 1
ATOM 812 C CA . VAL A 1 101 ? -26.528 8.118 22.350 1.00 73.62 101 VAL A CA 1
ATOM 813 C C . VAL A 1 101 ? -26.579 7.176 23.560 1.00 73.62 101 VAL A C 1
ATOM 815 O O . VAL A 1 101 ? -26.241 7.608 24.672 1.00 73.62 101 VAL A O 1
ATOM 818 N N . PRO A 1 102 ? -26.955 5.891 23.390 1.00 81.38 102 PRO A N 1
ATOM 819 C CA . PRO A 1 102 ? -26.975 4.918 24.478 1.00 81.38 102 PRO A CA 1
ATOM 820 C C . PRO A 1 102 ? -25.620 4.810 25.187 1.00 81.38 102 PRO A C 1
ATOM 822 O O . PRO A 1 102 ? -24.558 4.920 24.570 1.00 81.38 102 PRO A O 1
ATOM 825 N N . ARG A 1 103 ? -25.623 4.512 26.492 1.00 82.25 103 ARG A N 1
ATOM 826 C CA . ARG A 1 103 ? -24.386 4.386 27.289 1.00 82.25 103 ARG A CA 1
ATOM 827 C C . ARG A 1 103 ? -23.387 3.376 26.702 1.00 82.25 103 ARG A C 1
ATOM 829 O O . ARG A 1 103 ? -22.187 3.638 26.711 1.00 82.25 103 ARG A O 1
ATOM 836 N N . SER A 1 104 ? -23.867 2.255 26.166 1.00 82.06 104 SER A N 1
ATOM 837 C CA . SER A 1 104 ? -23.037 1.241 25.492 1.00 82.06 104 SER A CA 1
ATOM 838 C C . SER A 1 104 ? -22.300 1.803 24.269 1.00 82.06 104 SER A C 1
ATOM 840 O O . SER A 1 104 ? -21.132 1.484 24.029 1.00 82.06 104 SER A O 1
ATOM 842 N N . MET A 1 105 ? -22.951 2.696 23.527 1.00 86.38 105 MET A N 1
ATOM 843 C CA . MET A 1 105 ? -22.376 3.389 22.379 1.00 86.38 105 MET A CA 1
ATOM 844 C C . MET A 1 105 ? -21.332 4.419 22.824 1.00 86.38 105 MET A C 1
ATOM 846 O O . MET A 1 105 ? -20.229 4.442 22.284 1.00 86.38 105 MET A O 1
ATOM 850 N N . GLN A 1 106 ? -21.605 5.180 23.891 1.00 87.88 106 GLN A N 1
ATOM 851 C CA . GLN A 1 106 ? -20.621 6.097 24.485 1.00 87.88 106 GLN A CA 1
ATOM 852 C C . GLN A 1 106 ? -19.363 5.365 24.978 1.00 87.88 106 GLN A C 1
ATOM 854 O O . GLN A 1 106 ? -18.243 5.849 24.813 1.00 87.88 106 GLN A O 1
ATOM 859 N N . GLU A 1 107 ? -19.522 4.194 25.599 1.00 89.56 107 GLU A N 1
ATOM 860 C CA . GLU A 1 107 ? -18.394 3.363 26.031 1.00 89.56 107 GLU A CA 1
ATOM 861 C C . GLU A 1 107 ? -17.576 2.843 24.843 1.00 89.56 107 GLU A C 1
ATOM 863 O O . GLU A 1 107 ? -16.345 2.802 24.920 1.00 89.56 107 GLU A O 1
ATOM 868 N N . THR A 1 108 ? -18.244 2.521 23.734 1.00 91.44 108 THR A N 1
ATOM 869 C CA . THR A 1 108 ? -17.600 2.113 22.480 1.00 91.44 108 THR A CA 1
ATOM 870 C C . THR A 1 108 ? -16.812 3.263 21.857 1.00 91.44 108 THR A C 1
ATOM 872 O O . THR A 1 108 ? -15.627 3.086 21.579 1.00 91.44 108 THR A O 1
ATOM 875 N N . VAL A 1 109 ? -17.397 4.463 21.751 1.00 92.69 109 VAL A N 1
ATOM 876 C CA . VAL A 1 109 ? -16.713 5.680 21.268 1.00 92.69 109 VAL A CA 1
ATOM 877 C C . VAL A 1 109 ? -15.487 6.002 22.128 1.00 92.69 109 VAL A C 1
ATOM 879 O O . VAL A 1 109 ? -14.384 6.148 21.609 1.00 92.69 109 VAL A O 1
ATOM 882 N N . ARG A 1 110 ? -15.611 5.963 23.462 1.00 91.75 110 ARG A N 1
ATOM 883 C CA . ARG A 1 110 ? -14.453 6.115 24.368 1.00 91.75 110 ARG A CA 1
ATOM 884 C C . ARG A 1 110 ? -13.389 5.037 24.146 1.00 91.75 110 ARG A C 1
ATOM 886 O O . ARG A 1 110 ? -12.200 5.278 24.364 1.00 91.75 110 ARG A O 1
ATOM 893 N N . GLY A 1 111 ? -13.799 3.825 23.776 1.00 92.81 111 GLY A N 1
ATOM 894 C CA . GLY A 1 111 ? -12.899 2.749 23.370 1.00 92.81 111 GLY A CA 1
ATOM 895 C C . GLY A 1 111 ? -12.117 3.103 22.104 1.00 92.81 111 GLY A C 1
ATOM 896 O O . GLY A 1 111 ? -10.894 2.934 22.088 1.00 92.81 111 GLY A O 1
ATOM 897 N N . ILE A 1 112 ? -12.809 3.625 21.087 1.00 94.62 112 ILE A N 1
ATOM 898 C CA . ILE A 1 112 ? -12.224 4.104 19.827 1.00 94.62 112 ILE A CA 1
ATOM 899 C C . ILE A 1 112 ? -11.194 5.201 20.107 1.00 94.62 112 ILE A C 1
ATOM 901 O O . ILE A 1 112 ? -10.046 5.060 19.687 1.00 94.62 112 ILE A O 1
ATOM 905 N N . ASP A 1 113 ? -11.543 6.221 20.896 1.00 94.38 113 ASP A N 1
ATOM 906 C CA . ASP A 1 113 ? -10.648 7.345 21.212 1.00 94.38 113 ASP A CA 1
ATOM 907 C C . ASP A 1 113 ? -9.358 6.882 21.903 1.00 94.38 113 ASP A C 1
ATOM 909 O O . ASP A 1 113 ? -8.247 7.286 21.547 1.00 94.38 113 ASP A O 1
ATOM 913 N N . ARG A 1 114 ? -9.482 5.969 22.879 1.00 94.50 114 ARG A N 1
ATOM 914 C CA . ARG A 1 114 ? -8.323 5.381 23.569 1.00 94.50 114 ARG A CA 1
ATOM 915 C C . ARG A 1 114 ? -7.445 4.576 22.617 1.00 94.50 114 ARG A C 1
ATOM 917 O O . ARG A 1 114 ? -6.222 4.577 22.767 1.00 94.50 114 ARG A O 1
ATOM 924 N N . LEU A 1 115 ? -8.040 3.845 21.674 1.00 94.94 115 LEU A N 1
ATOM 925 C CA . LEU A 1 115 ? -7.286 3.100 20.671 1.00 94.94 115 LEU A CA 1
ATOM 926 C C . LEU A 1 115 ? -6.588 4.048 19.686 1.00 94.94 115 LEU A C 1
ATOM 928 O O . LEU A 1 115 ? -5.396 3.861 19.440 1.00 94.94 115 LEU A O 1
ATOM 932 N N . GLU A 1 116 ? -7.272 5.090 19.205 1.00 96.69 116 GLU A N 1
ATOM 933 C CA . GLU A 1 116 ? -6.693 6.107 18.320 1.00 96.69 116 GLU A CA 1
ATOM 934 C C . GLU A 1 116 ? -5.489 6.784 18.982 1.00 96.69 116 GLU A C 1
ATOM 936 O O . GLU A 1 116 ? -4.426 6.877 18.368 1.00 96.69 116 GLU A O 1
ATOM 941 N N . GLU A 1 117 ? -5.611 7.205 20.242 1.00 96.50 117 GLU A N 1
ATOM 942 C CA . GLU A 1 117 ? -4.522 7.865 20.970 1.00 96.50 117 GLU A CA 1
ATOM 943 C C . GLU A 1 117 ? -3.288 6.963 21.113 1.00 96.50 117 GLU A C 1
ATOM 945 O O . GLU A 1 117 ? -2.147 7.396 20.936 1.00 96.50 117 GLU A O 1
ATOM 950 N N . ARG A 1 118 ? -3.490 5.664 21.353 1.00 95.88 118 ARG A N 1
ATOM 951 C CA . ARG A 1 118 ? -2.381 4.698 21.371 1.00 95.88 118 ARG A CA 1
ATOM 952 C C . ARG A 1 118 ? -1.732 4.547 19.999 1.00 95.88 118 ARG A C 1
ATOM 954 O O . ARG A 1 118 ? -0.505 4.519 19.911 1.00 95.88 118 ARG A O 1
ATOM 961 N N . ILE A 1 119 ? -2.528 4.462 18.936 1.00 97.31 119 ILE A N 1
ATOM 962 C CA . ILE A 1 119 ? -2.010 4.347 17.569 1.00 97.31 119 ILE A CA 1
ATOM 963 C C . ILE A 1 119 ? -1.251 5.619 17.175 1.00 97.31 119 ILE A C 1
ATOM 965 O O . ILE A 1 119 ? -0.186 5.509 16.574 1.00 97.31 119 ILE A O 1
ATOM 969 N N . LYS A 1 120 ? -1.705 6.814 17.580 1.00 98.25 120 LYS A N 1
ATOM 970 C CA . LYS A 1 120 ? -0.965 8.077 17.387 1.00 98.25 120 LYS A CA 1
ATOM 971 C C . LYS A 1 120 ? 0.421 8.037 18.024 1.00 98.25 120 LYS A C 1
ATOM 973 O O . LYS A 1 120 ? 1.394 8.411 17.372 1.00 98.25 120 LYS A O 1
ATOM 978 N N . LYS A 1 121 ? 0.536 7.529 19.255 1.00 98.00 121 LYS A N 1
ATOM 979 C CA . LYS A 1 121 ? 1.838 7.352 19.923 1.00 98.00 121 LYS A CA 1
ATOM 980 C C . LYS A 1 121 ? 2.748 6.412 19.130 1.00 98.00 121 LYS A C 1
ATOM 982 O O . LYS A 1 121 ? 3.854 6.802 18.767 1.00 98.00 121 LYS A O 1
ATOM 987 N N . LYS A 1 122 ? 2.244 5.234 18.736 1.00 97.81 122 LYS A N 1
ATOM 988 C CA . LYS A 1 122 ? 2.991 4.279 17.890 1.00 97.81 122 LYS A CA 1
ATOM 989 C C . LYS A 1 122 ? 3.397 4.878 16.541 1.00 97.81 122 LYS A C 1
ATOM 991 O O . LYS A 1 122 ? 4.489 4.608 16.045 1.00 97.81 122 LYS A O 1
ATOM 996 N N . ARG A 1 123 ? 2.539 5.717 15.958 1.00 98.12 123 ARG A N 1
ATOM 997 C CA . ARG A 1 123 ? 2.790 6.439 14.708 1.00 98.12 123 ARG A CA 1
ATOM 998 C C . ARG A 1 123 ? 3.912 7.459 14.846 1.00 98.12 123 ARG A C 1
ATOM 1000 O O . ARG A 1 123 ? 4.743 7.540 13.946 1.00 98.12 123 ARG A O 1
ATOM 1007 N N . ASN A 1 124 ? 3.966 8.192 15.954 1.00 98.31 124 ASN A N 1
ATOM 1008 C CA . ASN A 1 124 ? 5.057 9.125 16.236 1.00 98.31 124 ASN A CA 1
ATOM 1009 C C . ASN A 1 124 ? 6.389 8.383 16.416 1.00 98.31 124 ASN A C 1
ATOM 1011 O O . ASN A 1 124 ? 7.379 8.743 15.779 1.00 98.31 124 ASN A O 1
ATOM 1015 N N . ASP A 1 125 ? 6.399 7.286 17.177 1.00 98.31 125 ASP A N 1
ATOM 1016 C CA . ASP A 1 125 ? 7.595 6.448 17.339 1.00 98.31 125 ASP A CA 1
ATOM 1017 C C . ASP A 1 125 ? 8.068 5.863 15.998 1.00 98.31 125 ASP A C 1
ATOM 1019 O O . ASP A 1 125 ? 9.266 5.797 15.711 1.00 98.31 125 ASP A O 1
ATOM 1023 N N . ALA A 1 126 ? 7.125 5.435 15.154 1.00 98.31 126 ALA A N 1
ATOM 1024 C CA . ALA A 1 126 ? 7.414 4.932 13.818 1.00 98.31 126 ALA A CA 1
ATOM 1025 C C . ALA A 1 126 ? 7.961 6.021 12.883 1.00 98.31 126 ALA A C 1
ATOM 1027 O O . ALA A 1 126 ? 8.861 5.728 12.099 1.00 98.31 126 ALA A O 1
ATOM 1028 N N . GLU A 1 127 ? 7.468 7.262 12.969 1.00 98.38 127 GLU A N 1
ATOM 1029 C CA . GLU A 1 127 ? 8.013 8.396 12.212 1.00 98.38 127 GLU A CA 1
ATOM 1030 C C . GLU A 1 127 ? 9.469 8.671 12.600 1.00 98.38 127 GLU A C 1
ATOM 1032 O O . GLU A 1 127 ? 10.319 8.753 11.713 1.00 98.38 127 GLU A O 1
ATOM 1037 N N . ILE A 1 128 ? 9.777 8.735 13.900 1.00 98.19 128 ILE A N 1
ATOM 1038 C CA . ILE A 1 128 ? 11.147 8.951 14.391 1.00 98.19 128 ILE A CA 1
ATOM 1039 C C . ILE A 1 128 ? 12.079 7.856 13.855 1.00 98.19 128 ILE A C 1
ATOM 1041 O O . ILE A 1 128 ? 13.139 8.142 13.291 1.00 98.19 128 ILE A O 1
ATOM 1045 N N . LYS A 1 129 ? 11.661 6.587 13.966 1.00 98.25 129 LYS A N 1
ATOM 1046 C CA . LYS A 1 129 ? 12.424 5.440 13.450 1.00 98.25 129 LYS A CA 1
ATOM 1047 C C . LYS A 1 129 ? 12.607 5.506 11.935 1.00 98.25 129 LYS A C 1
ATOM 1049 O O . LYS A 1 129 ? 13.699 5.217 11.450 1.00 98.25 129 LYS A O 1
ATOM 1054 N N . LEU A 1 130 ? 11.570 5.878 11.188 1.00 98.25 130 LEU A N 1
ATOM 1055 C CA . LEU A 1 130 ? 11.624 6.006 9.734 1.00 98.25 130 LEU A CA 1
ATOM 1056 C C . LEU A 1 130 ? 12.610 7.096 9.303 1.00 98.25 130 LEU A C 1
ATOM 1058 O O . LEU A 1 130 ? 13.456 6.833 8.450 1.00 98.25 130 LEU A O 1
ATOM 1062 N N . VAL A 1 131 ? 12.535 8.288 9.900 1.00 98.06 131 VAL A N 1
ATOM 1063 C CA . VAL A 1 131 ? 13.453 9.405 9.620 1.00 98.06 131 VAL A CA 1
ATOM 1064 C C . VAL A 1 131 ? 14.899 8.991 9.892 1.00 98.06 131 VAL A C 1
ATOM 1066 O O . VAL A 1 131 ? 15.753 9.126 9.015 1.00 98.06 131 VAL A O 1
ATOM 1069 N N . ALA A 1 132 ? 15.162 8.378 11.049 1.00 97.69 132 ALA A N 1
ATOM 1070 C CA . ALA A 1 132 ? 16.490 7.871 11.388 1.00 97.69 132 ALA A CA 1
ATOM 1071 C C . ALA A 1 132 ? 16.984 6.801 10.394 1.00 97.69 132 ALA A C 1
ATOM 1073 O O . ALA A 1 132 ? 18.151 6.805 9.995 1.00 97.69 132 ALA A O 1
ATOM 1074 N N . GLN A 1 133 ? 16.107 5.892 9.952 1.00 97.12 133 GLN A N 1
ATOM 1075 C CA . GLN A 1 133 ? 16.452 4.865 8.964 1.00 97.12 133 GLN A CA 1
ATOM 1076 C C . GLN A 1 133 ? 16.725 5.442 7.573 1.00 97.12 133 GLN A C 1
ATOM 1078 O O . GLN A 1 133 ? 17.662 4.979 6.916 1.00 97.12 133 GLN A O 1
ATOM 1083 N N . ILE A 1 134 ? 15.946 6.435 7.128 1.00 97.38 134 ILE A N 1
ATOM 1084 C CA . ILE A 1 134 ? 16.199 7.143 5.868 1.00 97.38 134 ILE A CA 1
ATOM 1085 C C . ILE A 1 134 ? 17.549 7.853 5.947 1.00 97.38 134 ILE A C 1
ATOM 1087 O O . ILE A 1 134 ? 18.370 7.643 5.060 1.00 97.38 134 ILE A O 1
ATOM 1091 N N . GLY A 1 135 ? 17.822 8.595 7.024 1.00 97.06 135 GLY A N 1
ATOM 1092 C CA . GLY A 1 135 ? 19.105 9.273 7.226 1.00 97.06 135 GLY A CA 1
ATOM 1093 C C . GLY A 1 135 ? 20.292 8.306 7.196 1.00 97.06 135 GLY A C 1
ATOM 1094 O O . GLY A 1 135 ? 21.215 8.479 6.404 1.00 97.06 135 GLY A O 1
ATOM 1095 N N . LYS A 1 136 ? 20.228 7.211 7.969 1.00 97.19 136 LYS A N 1
ATOM 1096 C CA . LYS A 1 136 ? 21.295 6.193 8.036 1.00 97.19 136 LYS A CA 1
ATOM 1097 C C . LYS A 1 136 ? 21.595 5.529 6.687 1.00 97.19 136 LYS A C 1
ATOM 1099 O O . LYS A 1 136 ? 22.709 5.060 6.470 1.00 97.19 136 LYS A O 1
ATOM 1104 N N . ARG A 1 137 ? 20.600 5.414 5.805 1.00 96.31 137 ARG A N 1
ATOM 1105 C CA . ARG A 1 137 ? 20.711 4.689 4.526 1.00 96.31 137 ARG A CA 1
ATOM 1106 C C . ARG A 1 137 ? 20.649 5.598 3.306 1.00 96.31 137 ARG A C 1
ATOM 1108 O O . ARG A 1 137 ? 20.621 5.086 2.190 1.00 96.31 137 ARG A O 1
ATOM 1115 N N . HIS A 1 138 ? 20.656 6.914 3.499 1.00 95.94 138 HIS A N 1
ATOM 1116 C CA . HIS A 1 138 ? 20.433 7.881 2.430 1.00 95.94 138 HIS A CA 1
ATOM 1117 C C . HIS A 1 138 ? 21.391 7.667 1.253 1.00 95.94 138 HIS A C 1
ATOM 1119 O O . HIS A 1 138 ? 20.947 7.492 0.122 1.00 95.94 138 HIS A O 1
ATOM 1125 N N . SER A 1 139 ? 22.694 7.556 1.527 1.00 96.69 139 SER A N 1
ATOM 1126 C CA . SER A 1 139 ? 23.713 7.310 0.498 1.00 96.69 139 SER A CA 1
ATOM 1127 C C . SER A 1 139 ? 23.509 5.991 -0.252 1.00 96.69 139 SER A C 1
ATOM 1129 O O . SER A 1 139 ? 23.724 5.933 -1.457 1.00 96.69 139 SER A O 1
ATOM 1131 N N . GLN A 1 140 ? 23.041 4.936 0.422 1.00 97.25 140 GLN A N 1
ATOM 1132 C CA . GLN A 1 140 ? 22.759 3.645 -0.215 1.00 97.25 140 GLN A CA 1
ATOM 1133 C C . GLN A 1 140 ? 21.543 3.724 -1.143 1.00 97.25 140 GLN A C 1
ATOM 1135 O O . GLN A 1 140 ? 21.544 3.098 -2.200 1.00 97.25 140 GLN A O 1
ATOM 1140 N N . PHE A 1 141 ? 20.514 4.480 -0.752 1.00 95.88 141 PHE A N 1
ATOM 1141 C CA . PHE A 1 141 ? 19.338 4.719 -1.586 1.00 95.88 141 PHE A CA 1
ATOM 1142 C C . PHE A 1 141 ? 19.681 5.548 -2.823 1.00 95.88 141 PHE A C 1
ATOM 1144 O O . PHE A 1 141 ? 19.283 5.177 -3.926 1.00 95.88 141 PHE A O 1
ATOM 1151 N N . VAL A 1 142 ? 20.443 6.630 -2.640 1.00 95.94 142 VAL A N 1
ATOM 1152 C CA . VAL A 1 142 ? 20.891 7.497 -3.734 1.00 95.94 142 VAL A CA 1
ATOM 1153 C C . VAL A 1 142 ? 21.768 6.709 -4.699 1.00 95.94 142 VAL A C 1
ATOM 1155 O O . VAL A 1 142 ? 21.382 6.567 -5.856 1.00 95.94 142 VAL A O 1
ATOM 1158 N N . ARG A 1 143 ? 22.829 6.057 -4.213 1.00 96.88 143 ARG A N 1
ATOM 1159 C CA . ARG A 1 143 ? 23.727 5.261 -5.058 1.00 96.88 143 ARG A CA 1
ATOM 1160 C C . ARG A 1 143 ? 22.992 4.173 -5.837 1.00 96.88 143 ARG A C 1
ATOM 1162 O O . ARG A 1 143 ? 23.172 4.050 -7.036 1.00 96.88 143 ARG A O 1
ATOM 1169 N N . ALA A 1 144 ? 22.107 3.412 -5.187 1.00 96.00 144 ALA A N 1
ATOM 1170 C CA . ALA A 1 144 ? 21.356 2.363 -5.879 1.00 96.00 144 ALA A CA 1
ATOM 1171 C C . ALA A 1 144 ? 20.436 2.914 -6.979 1.00 96.00 144 ALA A C 1
ATOM 1173 O O . ALA A 1 144 ? 20.171 2.224 -7.955 1.00 96.00 144 ALA A O 1
ATOM 1174 N N . SER A 1 145 ? 19.935 4.139 -6.824 1.00 95.62 145 SER A N 1
ATOM 1175 C CA . SER A 1 145 ? 19.163 4.794 -7.878 1.00 95.62 145 SER A CA 1
ATOM 1176 C C . SER A 1 145 ? 20.043 5.386 -8.982 1.00 95.62 145 SER A C 1
ATOM 1178 O O . SER A 1 145 ? 19.612 5.429 -10.125 1.00 95.62 145 SER A O 1
ATOM 1180 N N . GLU A 1 146 ? 21.244 5.874 -8.661 1.00 94.75 146 GLU A N 1
ATOM 1181 C CA . GLU A 1 146 ? 22.211 6.388 -9.649 1.00 94.75 146 GLU A CA 1
ATOM 1182 C C . GLU A 1 146 ? 22.735 5.257 -10.529 1.00 94.75 146 GLU A C 1
ATOM 1184 O O . GLU A 1 146 ? 22.766 5.404 -11.744 1.00 94.75 146 GLU A O 1
ATOM 1189 N N . ASP A 1 147 ? 23.013 4.093 -9.933 1.00 94.44 147 ASP A N 1
ATOM 1190 C CA . ASP A 1 147 ? 23.352 2.869 -10.661 1.00 94.44 147 ASP A CA 1
ATOM 1191 C C . ASP A 1 147 ? 22.287 2.522 -11.722 1.00 94.44 147 ASP A C 1
ATOM 1193 O O . ASP A 1 147 ? 22.629 2.056 -12.806 1.00 94.44 147 ASP A O 1
ATOM 1197 N N . VAL A 1 148 ? 20.998 2.723 -11.410 1.00 92.88 148 VAL A N 1
ATOM 1198 C CA . VAL A 1 148 ? 19.885 2.488 -12.347 1.00 92.88 148 VAL A CA 1
ATOM 1199 C C . VAL A 1 148 ? 19.858 3.547 -13.447 1.00 92.88 148 VAL A C 1
ATOM 1201 O O . VAL A 1 148 ? 19.752 3.184 -14.615 1.00 92.88 148 VAL A O 1
ATOM 1204 N N . ASP A 1 149 ? 19.983 4.832 -13.099 1.00 91.25 149 ASP A N 1
ATOM 1205 C CA . ASP A 1 149 ? 20.031 5.918 -14.090 1.00 91.25 149 ASP A CA 1
ATOM 1206 C C . ASP A 1 149 ? 21.189 5.727 -15.081 1.00 91.25 149 ASP A C 1
ATOM 1208 O O . ASP A 1 149 ? 21.009 5.918 -16.283 1.00 91.25 149 ASP A O 1
ATOM 1212 N N . GLU A 1 150 ? 22.365 5.337 -14.584 1.00 91.12 150 GLU A N 1
ATOM 1213 C CA . GLU A 1 150 ? 23.556 5.115 -15.400 1.00 91.12 150 GLU A CA 1
ATOM 1214 C C . GLU A 1 150 ? 23.402 3.870 -16.280 1.00 91.12 150 GLU A C 1
ATOM 1216 O O . GLU A 1 150 ? 23.613 3.939 -17.490 1.00 91.12 150 GLU A O 1
ATOM 1221 N N . ALA A 1 151 ? 22.980 2.738 -15.707 1.00 90.12 151 ALA A N 1
ATOM 1222 C CA . ALA A 1 151 ? 22.857 1.484 -16.448 1.00 90.12 151 ALA A CA 1
ATOM 1223 C C . ALA A 1 151 ? 21.755 1.521 -17.521 1.00 90.12 151 ALA A C 1
ATOM 1225 O O . ALA A 1 151 ? 21.875 0.842 -18.539 1.00 90.12 151 ALA A O 1
ATOM 1226 N N . LEU A 1 152 ? 20.696 2.307 -17.308 1.00 85.56 152 LEU A N 1
ATOM 1227 C CA . LEU A 1 152 ? 19.580 2.454 -18.249 1.00 85.56 152 LEU A CA 1
ATOM 1228 C C . LEU A 1 152 ? 19.708 3.702 -19.134 1.00 85.56 152 LEU A C 1
ATOM 1230 O O . LEU A 1 152 ? 18.774 4.040 -19.857 1.00 85.56 152 LEU A O 1
ATOM 1234 N N . SER A 1 153 ? 20.841 4.409 -19.089 1.00 80.81 153 SER A N 1
ATOM 1235 C CA . SER A 1 153 ? 21.040 5.631 -19.876 1.00 80.81 153 SER A CA 1
ATOM 1236 C C . SER A 1 153 ? 21.011 5.377 -21.390 1.00 80.81 153 SER A C 1
ATOM 1238 O O . SER A 1 153 ? 20.468 6.207 -22.121 1.00 80.81 153 SER A O 1
ATOM 1240 N N . GLU A 1 154 ? 21.512 4.220 -21.826 1.00 71.56 154 GLU A N 1
ATOM 1241 C CA . GLU A 1 154 ? 21.593 3.780 -23.228 1.00 71.56 154 GLU A CA 1
ATOM 1242 C C . GLU A 1 154 ? 20.560 2.694 -23.580 1.00 71.56 154 GLU A C 1
ATOM 1244 O O . GLU A 1 154 ? 20.475 2.260 -24.727 1.00 71.56 154 GLU A O 1
ATOM 1249 N N . TYR A 1 155 ? 19.766 2.239 -22.604 1.00 71.81 155 TYR A N 1
ATOM 1250 C CA . TYR A 1 155 ? 18.790 1.174 -22.817 1.00 71.81 155 TYR A CA 1
ATOM 1251 C C . TYR A 1 155 ? 17.490 1.737 -23.396 1.00 71.81 155 TYR A C 1
ATOM 1253 O O . TYR A 1 155 ? 16.817 2.560 -22.771 1.00 71.81 155 TYR A O 1
ATOM 1261 N N . VAL A 1 156 ? 17.124 1.267 -24.588 1.00 65.94 156 VAL A N 1
ATOM 1262 C CA . VAL A 1 156 ? 15.818 1.538 -25.192 1.00 65.94 156 VAL A CA 1
ATOM 1263 C C . VAL A 1 156 ? 14.871 0.431 -24.753 1.00 65.94 156 VAL A C 1
ATOM 1265 O O . VAL A 1 156 ? 15.073 -0.734 -25.086 1.00 65.94 156 VAL A O 1
ATOM 1268 N N . PHE A 1 157 ? 13.847 0.788 -23.982 1.00 66.62 157 PHE A N 1
ATOM 1269 C CA . PHE A 1 157 ? 12.797 -0.155 -23.609 1.00 66.62 157 PHE A CA 1
ATOM 1270 C C . PHE A 1 157 ? 12.048 -0.618 -24.867 1.00 66.62 157 PHE A C 1
ATOM 1272 O O . PHE A 1 157 ? 11.738 0.202 -25.733 1.00 66.62 157 PHE A O 1
ATOM 1279 N N . GLY A 1 158 ? 11.796 -1.926 -24.972 1.00 57.81 158 GLY A N 1
ATOM 1280 C CA . GLY A 1 158 ? 11.113 -2.528 -26.121 1.00 57.81 158 GLY A CA 1
ATOM 1281 C C . GLY A 1 158 ? 9.696 -1.984 -26.338 1.00 57.81 158 GLY A C 1
ATOM 1282 O O . GLY A 1 158 ? 9.089 -1.423 -25.422 1.00 57.81 158 GLY A O 1
ATOM 1283 N N . GLU A 1 159 ? 9.179 -2.151 -27.561 1.00 56.22 159 GLU A N 1
ATOM 1284 C CA . GLU A 1 159 ? 7.854 -1.663 -27.963 1.00 56.22 159 GLU A CA 1
ATOM 1285 C C . GLU A 1 159 ? 6.736 -2.136 -27.015 1.00 56.22 159 GLU A C 1
ATOM 1287 O O . GLU A 1 159 ? 6.674 -3.293 -26.605 1.00 56.22 159 GLU A O 1
ATOM 1292 N N . GLU A 1 160 ? 5.816 -1.223 -26.686 1.00 63.28 160 GLU A N 1
ATOM 1293 C CA . GLU A 1 160 ? 4.710 -1.426 -25.734 1.00 63.28 160 GLU A CA 1
ATOM 1294 C C . GLU A 1 160 ? 3.552 -2.296 -26.282 1.00 63.28 160 GLU A C 1
ATOM 1296 O O . GLU A 1 160 ? 2.457 -2.320 -25.714 1.00 63.28 160 GLU A O 1
ATOM 1301 N N . ALA A 1 161 ? 3.741 -3.000 -27.401 1.00 63.78 161 ALA A N 1
ATOM 1302 C CA . ALA A 1 161 ? 2.664 -3.741 -28.049 1.00 63.78 161 ALA A CA 1
ATOM 1303 C C . ALA A 1 161 ? 2.221 -4.953 -27.204 1.00 63.78 161 ALA A C 1
ATOM 1305 O O . ALA A 1 161 ? 3.032 -5.767 -26.772 1.00 63.78 161 ALA A O 1
ATOM 1306 N N . GLY A 1 162 ? 0.910 -5.090 -26.978 1.00 79.56 162 GLY A N 1
ATOM 1307 C CA . GLY A 1 162 ? 0.321 -6.274 -26.338 1.00 79.56 162 GLY A CA 1
ATOM 1308 C C . GLY A 1 162 ? 0.362 -6.316 -24.803 1.00 79.56 162 GLY A C 1
ATOM 1309 O O . GLY A 1 162 ? 0.022 -7.350 -24.227 1.00 79.56 162 GLY A O 1
ATOM 1310 N N . ILE A 1 163 ? 0.706 -5.214 -24.122 1.00 85.88 163 ILE A N 1
ATOM 1311 C CA . ILE A 1 163 ? 0.804 -5.169 -22.647 1.00 85.88 163 ILE A CA 1
ATOM 1312 C C . ILE A 1 163 ? -0.502 -5.581 -21.960 1.00 85.88 163 ILE A C 1
ATOM 1314 O O . ILE A 1 163 ? -0.466 -6.334 -20.991 1.00 85.88 163 ILE A O 1
ATOM 1318 N N . ALA A 1 164 ? -1.665 -5.147 -22.453 1.00 90.06 164 ALA A N 1
ATOM 1319 C CA . ALA A 1 164 ? -2.942 -5.545 -21.860 1.00 90.06 164 ALA A CA 1
ATOM 1320 C C . ALA A 1 164 ? -3.149 -7.072 -21.863 1.00 90.06 164 ALA A C 1
ATOM 1322 O O . ALA A 1 164 ? -3.619 -7.619 -20.867 1.00 90.06 164 ALA A O 1
ATOM 1323 N N . GLY A 1 165 ? -2.752 -7.759 -22.941 1.00 91.06 165 GLY A N 1
ATOM 1324 C CA . GLY A 1 165 ? -2.806 -9.220 -23.031 1.00 91.06 165 GLY A CA 1
ATOM 1325 C C . GLY A 1 165 ? -1.889 -9.893 -22.010 1.00 91.06 165 GLY A C 1
ATOM 1326 O O . GLY A 1 165 ? -2.347 -10.736 -21.242 1.00 91.06 165 GLY A O 1
ATOM 1327 N N . ASP A 1 166 ? -0.630 -9.449 -21.918 1.00 90.25 166 ASP A N 1
ATOM 1328 C CA . ASP A 1 166 ? 0.328 -9.931 -20.908 1.00 90.25 166 ASP A CA 1
ATOM 1329 C C . ASP A 1 166 ? -0.196 -9.723 -19.475 1.00 90.25 166 ASP A C 1
ATOM 1331 O O . ASP A 1 166 ? -0.102 -10.607 -18.625 1.00 90.25 166 ASP A O 1
ATOM 1335 N N . LEU A 1 167 ? -0.833 -8.582 -19.191 1.00 93.06 167 LEU A N 1
ATOM 1336 C CA . LEU A 1 167 ? -1.427 -8.315 -17.878 1.00 93.06 167 LEU A CA 1
ATOM 1337 C C . LEU A 1 167 ? -2.579 -9.266 -17.540 1.00 93.06 167 LEU A C 1
ATOM 1339 O O . LEU A 1 167 ? -2.687 -9.685 -16.383 1.00 93.06 167 LEU A O 1
ATOM 1343 N N . VAL A 1 168 ? -3.424 -9.611 -18.517 1.00 94.81 168 VAL A N 1
ATOM 1344 C CA . VAL A 1 168 ? -4.496 -10.600 -18.331 1.00 94.81 168 VAL A CA 1
ATOM 1345 C C . VAL A 1 168 ? -3.904 -11.987 -18.093 1.00 94.81 168 VAL A C 1
ATOM 1347 O O . VAL A 1 168 ? -4.329 -12.652 -17.149 1.00 94.81 168 VAL A O 1
ATOM 1350 N N . GLU A 1 169 ? -2.888 -12.406 -18.852 1.00 93.81 169 GLU A N 1
ATOM 1351 C CA . GLU A 1 169 ? -2.222 -13.699 -18.633 1.00 93.81 169 GLU A CA 1
ATOM 1352 C C . GLU A 1 169 ? -1.545 -13.777 -17.262 1.00 93.81 169 GLU A C 1
ATOM 1354 O O . GLU A 1 169 ? -1.732 -14.745 -16.522 1.00 93.81 169 GLU A O 1
ATOM 1359 N N . ARG A 1 170 ? -0.833 -12.723 -16.848 1.00 93.31 170 ARG A N 1
ATOM 1360 C CA . ARG A 1 170 ? -0.253 -12.638 -15.499 1.00 93.31 170 ARG A CA 1
ATOM 1361 C C . ARG A 1 170 ? -1.325 -12.701 -14.420 1.00 93.31 170 ARG A C 1
ATOM 1363 O O . ARG A 1 170 ? -1.124 -13.354 -13.397 1.00 93.31 170 ARG A O 1
ATOM 1370 N N . PHE A 1 171 ? -2.458 -12.028 -14.617 1.00 95.56 171 PHE A N 1
ATOM 1371 C CA . PHE A 1 171 ? -3.571 -12.115 -13.679 1.00 95.56 171 PHE A CA 1
ATOM 1372 C C . PHE A 1 171 ? -4.162 -13.526 -13.626 1.00 95.56 171 PHE A C 1
ATOM 1374 O O . PHE A 1 171 ? -4.394 -14.031 -12.528 1.00 95.56 171 PHE A O 1
ATOM 1381 N N . ARG A 1 172 ? -4.350 -14.178 -14.779 1.00 95.62 172 ARG A N 1
ATOM 1382 C CA . ARG A 1 172 ? -4.832 -15.560 -14.878 1.00 95.62 172 ARG A CA 1
ATOM 1383 C C . ARG A 1 172 ? -3.908 -16.522 -14.140 1.00 95.62 172 ARG A C 1
ATOM 1385 O O . ARG A 1 172 ? -4.393 -17.300 -13.323 1.00 95.62 172 ARG A O 1
ATOM 1392 N N . ALA A 1 173 ? -2.598 -16.415 -14.359 1.00 94.25 173 ALA A N 1
ATOM 1393 C CA . ALA A 1 173 ? -1.597 -17.216 -13.662 1.00 94.25 173 ALA A CA 1
ATOM 1394 C C . ALA A 1 173 ? -1.682 -17.024 -12.141 1.00 94.25 173 ALA A C 1
ATOM 1396 O O . ALA A 1 173 ? -1.724 -17.997 -11.397 1.00 94.25 173 ALA A O 1
ATOM 1397 N N . VAL A 1 174 ? -1.803 -15.775 -11.671 1.00 94.38 174 VAL A N 1
ATOM 1398 C CA . VAL A 1 174 ? -1.981 -15.515 -10.237 1.00 94.38 174 VAL A CA 1
ATOM 1399 C C . VAL A 1 174 ? -3.303 -16.084 -9.725 1.00 94.38 174 VAL A C 1
ATOM 1401 O O . VAL A 1 174 ? -3.293 -16.665 -8.652 1.00 94.38 174 VAL A O 1
ATOM 1404 N N . LYS A 1 175 ? -4.429 -15.941 -10.439 1.00 94.19 175 LYS A N 1
ATOM 1405 C CA . LYS A 1 175 ? -5.737 -16.481 -10.013 1.00 94.19 175 LYS A CA 1
ATOM 1406 C C . LYS A 1 175 ? -5.724 -18.010 -9.933 1.00 94.19 175 LYS A C 1
ATOM 1408 O O . LYS A 1 175 ? -6.333 -18.555 -9.019 1.00 94.19 175 LYS A O 1
ATOM 1413 N N . ALA A 1 176 ? -5.020 -18.690 -10.838 1.00 93.50 176 ALA A N 1
ATOM 1414 C CA . ALA A 1 176 ? -4.928 -20.151 -10.858 1.00 93.50 176 ALA A CA 1
ATOM 1415 C C . ALA A 1 176 ? -4.351 -20.735 -9.552 1.00 93.50 176 ALA A C 1
ATOM 1417 O O . ALA A 1 176 ? -4.768 -21.810 -9.127 1.00 93.50 176 ALA A O 1
ATOM 1418 N N . ASP A 1 177 ? -3.482 -19.990 -8.861 1.00 93.81 177 ASP A N 1
ATOM 1419 C CA . ASP A 1 177 ? -2.942 -20.374 -7.549 1.00 93.81 177 ASP A CA 1
ATOM 1420 C C . ASP A 1 177 ? -3.972 -20.273 -6.399 1.00 93.81 177 ASP A C 1
ATOM 1422 O O . ASP A 1 177 ? -3.699 -20.705 -5.277 1.00 93.81 177 ASP A O 1
ATOM 1426 N N . PHE A 1 178 ? -5.149 -19.681 -6.643 1.00 92.75 178 PHE A N 1
ATOM 1427 C CA . PHE A 1 178 ? -6.199 -19.422 -5.650 1.00 92.75 178 PHE A CA 1
ATOM 1428 C C . PHE A 1 178 ? -7.556 -19.911 -6.170 1.00 92.75 178 PHE A C 1
ATOM 1430 O O . PHE A 1 178 ? -8.438 -19.121 -6.504 1.00 92.75 178 PHE A O 1
ATOM 1437 N N . SER A 1 179 ? -7.739 -21.233 -6.200 1.00 83.38 179 SER A N 1
ATOM 1438 C CA . SER A 1 179 ? -8.985 -21.873 -6.657 1.00 83.38 179 SER A CA 1
ATOM 1439 C C . SER A 1 179 ? -10.230 -21.441 -5.873 1.00 83.38 179 SER A C 1
ATOM 1441 O O . SER A 1 179 ? -11.325 -21.387 -6.427 1.00 83.38 179 SER A O 1
ATOM 1443 N N . THR A 1 180 ? -10.073 -21.109 -4.590 1.00 90.88 180 THR A N 1
ATOM 1444 C CA . THR A 1 180 ? -11.127 -20.554 -3.732 1.00 90.88 180 THR A CA 1
ATOM 1445 C C . THR A 1 180 ? -10.557 -19.436 -2.871 1.00 90.88 180 THR A C 1
ATOM 1447 O O . THR A 1 180 ? -9.424 -19.531 -2.397 1.00 90.88 180 THR A O 1
ATOM 1450 N N . PHE A 1 181 ? -11.331 -18.375 -2.644 1.00 92.44 181 PHE A N 1
ATOM 1451 C CA . PHE A 1 181 ? -10.927 -17.268 -1.778 1.00 92.44 181 PHE A CA 1
ATOM 1452 C C . PHE A 1 181 ? -11.470 -17.453 -0.363 1.00 92.44 181 PHE A C 1
ATOM 1454 O O . PHE A 1 181 ? -12.634 -17.792 -0.174 1.00 92.44 181 PHE A O 1
ATOM 1461 N N . ASN A 1 182 ? -10.618 -17.222 0.632 1.00 93.19 182 ASN A N 1
ATOM 1462 C CA . ASN A 1 182 ? -10.968 -17.260 2.048 1.00 93.19 182 ASN A CA 1
ATOM 1463 C C . ASN A 1 182 ? -10.076 -16.300 2.853 1.00 93.19 182 ASN A C 1
ATOM 1465 O O . ASN A 1 182 ? -9.113 -15.733 2.332 1.00 93.19 182 ASN A O 1
ATOM 1469 N N . GLU A 1 183 ? -10.355 -16.149 4.148 1.00 92.25 183 GLU A N 1
ATOM 1470 C CA . GLU A 1 183 ? -9.597 -15.253 5.033 1.00 92.25 183 GLU A CA 1
ATOM 1471 C C . GLU A 1 183 ? -8.086 -15.539 5.069 1.00 92.25 183 GLU A C 1
ATOM 1473 O O . GLU A 1 183 ? -7.285 -14.639 5.306 1.00 92.25 183 GLU A O 1
ATOM 1478 N N . LYS A 1 184 ? -7.657 -16.783 4.829 1.00 92.12 184 LYS A N 1
ATOM 1479 C CA . LYS A 1 184 ? -6.240 -17.161 4.937 1.00 92.12 184 LYS A CA 1
ATOM 1480 C C . LYS A 1 184 ? -5.437 -16.782 3.698 1.00 92.12 184 LYS A C 1
ATOM 1482 O O . LYS A 1 184 ? -4.230 -16.582 3.801 1.00 92.12 184 LYS A O 1
ATOM 1487 N N . ASN A 1 185 ? -6.075 -16.706 2.529 1.00 94.75 185 ASN A N 1
ATOM 1488 C CA . ASN A 1 185 ? -5.369 -16.544 1.258 1.00 94.75 185 ASN A CA 1
ATOM 1489 C C . ASN A 1 185 ? -5.651 -15.215 0.542 1.00 94.75 185 ASN A C 1
ATOM 1491 O O . ASN A 1 185 ? -4.843 -14.794 -0.286 1.00 94.75 185 ASN A O 1
ATOM 1495 N N . LEU A 1 186 ? -6.722 -14.501 0.900 1.00 94.81 186 LEU A N 1
ATOM 1496 C CA . LEU A 1 186 ? -7.131 -13.279 0.209 1.00 94.81 186 LEU A CA 1
ATOM 1497 C C . LEU A 1 186 ? -6.083 -12.156 0.320 1.00 94.81 186 LEU A C 1
ATOM 1499 O O . LEU A 1 186 ? -5.833 -11.413 -0.634 1.00 94.81 186 LEU A O 1
ATOM 1503 N N . HIS A 1 187 ? -5.395 -12.065 1.462 1.00 93.81 187 HIS A N 1
ATOM 1504 C CA . HIS A 1 187 ? -4.295 -11.117 1.638 1.00 93.81 187 HIS A CA 1
ATOM 1505 C C . HIS A 1 187 ? -3.077 -11.451 0.760 1.00 93.81 187 HIS A C 1
ATOM 1507 O O . HIS A 1 187 ? -2.482 -10.549 0.159 1.00 93.81 187 HIS A O 1
ATOM 1513 N N . GLU A 1 188 ? -2.715 -12.732 0.650 1.00 94.25 188 GLU A N 1
ATOM 1514 C CA . GLU A 1 188 ? -1.616 -13.182 -0.212 1.00 94.25 188 GLU A CA 1
ATOM 1515 C C . GLU A 1 188 ? -1.943 -12.973 -1.690 1.00 94.25 188 GLU A C 1
ATOM 1517 O O . GLU A 1 188 ? -1.118 -12.429 -2.430 1.00 94.25 188 GLU A O 1
ATOM 1522 N N . PHE A 1 189 ? -3.177 -13.277 -2.100 1.00 95.56 189 PHE A N 1
ATOM 1523 C CA . PHE A 1 189 ? -3.673 -12.959 -3.435 1.00 95.56 189 PHE A CA 1
ATOM 1524 C C . PHE A 1 189 ? -3.489 -11.468 -3.745 1.00 95.56 189 PHE A C 1
ATOM 1526 O O . PHE A 1 189 ? -2.836 -11.109 -4.728 1.00 95.56 189 PHE A O 1
ATOM 1533 N N . ARG A 1 190 ? -3.929 -10.579 -2.838 1.00 95.56 190 ARG A N 1
ATOM 1534 C CA . ARG A 1 190 ? -3.729 -9.125 -2.966 1.00 95.56 190 ARG A CA 1
ATOM 1535 C C . ARG A 1 190 ? -2.262 -8.731 -3.126 1.00 95.56 190 ARG A C 1
ATOM 1537 O O . ARG A 1 190 ? -1.980 -7.762 -3.834 1.00 95.56 190 ARG A O 1
ATOM 1544 N N . LYS A 1 191 ? -1.318 -9.395 -2.448 1.00 92.62 191 LYS A N 1
ATOM 1545 C CA . LYS A 1 191 ? 0.117 -9.100 -2.619 1.00 92.62 191 LYS A CA 1
ATOM 1546 C C . LYS A 1 191 ? 0.575 -9.410 -4.040 1.00 92.62 191 LYS A C 1
ATOM 1548 O O . LYS A 1 191 ? 1.266 -8.572 -4.615 1.00 92.62 191 LYS A O 1
ATOM 1553 N N . ARG A 1 192 ? 0.166 -10.551 -4.601 1.00 92.31 192 ARG A N 1
ATOM 1554 C CA . ARG A 1 192 ? 0.589 -11.001 -5.936 1.00 92.31 192 ARG A CA 1
ATOM 1555 C C . ARG A 1 192 ? 0.028 -10.126 -7.058 1.00 92.31 192 ARG A C 1
ATOM 1557 O O . ARG A 1 192 ? 0.775 -9.706 -7.935 1.00 92.31 192 ARG A O 1
ATOM 1564 N N . ILE A 1 193 ? -1.242 -9.724 -6.977 1.00 94.00 193 ILE A N 1
ATOM 1565 C CA . ILE A 1 193 ? -1.868 -8.897 -8.027 1.00 94.00 193 ILE A CA 1
ATOM 1566 C C . ILE A 1 193 ? -1.436 -7.417 -8.012 1.00 94.00 193 ILE A C 1
ATOM 1568 O O . ILE A 1 193 ? -1.759 -6.662 -8.931 1.00 94.00 193 ILE A O 1
ATOM 1572 N N . LYS A 1 194 ? -0.699 -6.952 -6.988 1.00 92.69 194 LYS A N 1
ATOM 1573 C CA . LYS A 1 194 ? -0.211 -5.557 -6.920 1.00 92.69 194 LYS A CA 1
ATOM 1574 C C . LYS A 1 194 ? 0.676 -5.192 -8.098 1.00 92.69 194 LYS A C 1
ATOM 1576 O O . LYS A 1 194 ? 0.508 -4.100 -8.632 1.00 92.69 194 LYS A O 1
ATOM 1581 N N . THR A 1 195 ? 1.583 -6.082 -8.492 1.00 88.88 195 THR A N 1
ATOM 1582 C CA . THR A 1 195 ? 2.490 -5.837 -9.618 1.00 88.88 195 THR A CA 1
ATOM 1583 C C . THR A 1 195 ? 1.706 -5.681 -10.917 1.00 88.88 195 THR A C 1
ATOM 1585 O O . THR A 1 195 ? 1.922 -4.701 -11.621 1.00 88.88 195 THR A O 1
ATOM 1588 N N . VAL A 1 196 ? 0.710 -6.546 -11.160 1.00 92.81 196 VAL A N 1
ATOM 1589 C CA . VAL A 1 196 ? -0.193 -6.444 -12.322 1.00 92.81 196 VAL A CA 1
ATOM 1590 C C . VAL A 1 196 ? -0.891 -5.083 -12.352 1.00 92.81 196 VAL A C 1
ATOM 1592 O O . VAL A 1 196 ? -0.850 -4.387 -13.362 1.00 92.81 196 VAL A O 1
ATOM 1595 N N . ARG A 1 197 ? -1.458 -4.635 -11.220 1.00 95.31 197 ARG A N 1
ATOM 1596 C CA . ARG A 1 197 ? -2.073 -3.300 -11.144 1.00 95.31 197 ARG A CA 1
ATOM 1597 C C . ARG A 1 197 ? -1.074 -2.184 -11.443 1.00 95.31 197 ARG A C 1
ATOM 1599 O O . ARG A 1 197 ? -1.429 -1.240 -12.133 1.00 95.31 197 ARG A O 1
ATOM 1606 N N . TYR A 1 198 ? 0.134 -2.235 -10.884 1.00 92.94 198 TYR A N 1
ATOM 1607 C CA . TYR A 1 198 ? 1.105 -1.155 -11.075 1.00 92.94 198 TYR A CA 1
ATOM 1608 C C . TYR A 1 198 ? 1.580 -1.047 -12.517 1.00 92.94 198 TYR A C 1
ATOM 1610 O O . TYR A 1 198 ? 1.682 0.072 -13.009 1.00 92.94 198 TYR A O 1
ATOM 1618 N N . LEU A 1 199 ? 1.793 -2.175 -13.193 1.00 90.62 199 LEU A N 1
ATOM 1619 C CA . LEU A 1 199 ? 2.078 -2.192 -14.624 1.00 90.62 199 LEU A CA 1
ATOM 1620 C C . LEU A 1 199 ? 0.898 -1.616 -15.421 1.00 90.62 199 LEU A C 1
ATOM 1622 O O . LEU A 1 199 ? 1.089 -0.692 -16.205 1.00 90.62 199 LEU A O 1
ATOM 1626 N N . ALA A 1 200 ? -0.335 -2.043 -15.128 1.00 92.75 200 ALA A N 1
ATOM 1627 C CA . ALA A 1 200 ? -1.530 -1.474 -15.753 1.00 92.75 200 ALA A CA 1
ATOM 1628 C C . ALA A 1 200 ? -1.632 0.054 -15.550 1.00 92.75 200 ALA A C 1
ATOM 1630 O O . ALA A 1 200 ? -1.944 0.786 -16.481 1.00 92.75 200 ALA A O 1
ATOM 1631 N N . GLU A 1 201 ? -1.335 0.560 -14.346 1.00 92.56 201 GLU A N 1
ATOM 1632 C CA . GLU A 1 201 ? -1.343 1.998 -14.034 1.00 92.56 201 GLU A CA 1
ATOM 1633 C C . GLU A 1 201 ? -0.274 2.796 -14.796 1.00 92.56 201 GLU A C 1
ATOM 1635 O O . GLU A 1 201 ? -0.494 3.977 -15.065 1.00 92.56 201 GLU A O 1
ATOM 1640 N N . ILE A 1 202 ? 0.880 2.192 -15.099 1.00 87.94 202 ILE A N 1
ATOM 1641 C CA . ILE A 1 202 ? 1.961 2.840 -15.858 1.00 87.94 202 ILE A CA 1
ATOM 1642 C C . ILE A 1 202 ? 1.532 3.048 -17.313 1.00 87.94 202 ILE A C 1
ATOM 1644 O O . ILE A 1 202 ? 1.710 4.143 -17.842 1.00 87.94 202 ILE A O 1
ATOM 1648 N N . HIS A 1 203 ? 0.892 2.043 -17.915 1.00 88.00 203 HIS A N 1
ATOM 1649 C CA . HIS A 1 203 ? 0.459 2.078 -19.318 1.00 88.00 203 HIS A CA 1
ATOM 1650 C C . HIS A 1 203 ? -0.969 2.618 -19.514 1.00 88.00 203 HIS A C 1
ATOM 1652 O O . HIS A 1 203 ? -1.415 2.817 -20.638 1.00 88.00 203 HIS A O 1
ATOM 1658 N N . ALA A 1 204 ? -1.696 2.941 -18.440 1.00 89.69 204 ALA A N 1
ATOM 1659 C CA . ALA A 1 204 ? -3.072 3.445 -18.513 1.00 89.69 204 ALA A CA 1
ATOM 1660 C C . ALA A 1 204 ? -3.230 4.761 -19.302 1.00 89.69 204 ALA A C 1
ATOM 1662 O O . ALA A 1 204 ? -4.327 5.075 -19.756 1.00 89.69 204 ALA A O 1
ATOM 1663 N N . SER A 1 205 ? -2.169 5.566 -19.439 1.00 86.19 205 SER A N 1
ATOM 1664 C CA . SER A 1 205 ? -2.220 6.802 -20.233 1.00 86.19 205 SER A CA 1
ATOM 1665 C C . SER A 1 205 ? -2.049 6.579 -21.735 1.00 86.19 205 SER A C 1
ATOM 1667 O O . SER A 1 205 ? -2.393 7.475 -22.503 1.00 86.19 205 SER A O 1
ATOM 1669 N N . THR A 1 206 ? -1.483 5.440 -22.140 1.00 86.06 206 THR A N 1
ATOM 1670 C CA . THR A 1 206 ? -1.195 5.098 -23.542 1.00 86.06 206 THR A CA 1
ATOM 1671 C C . THR A 1 206 ? -2.136 4.018 -24.075 1.00 86.06 206 THR A C 1
ATOM 1673 O O . THR A 1 206 ? -2.450 4.033 -25.260 1.00 86.06 206 THR A O 1
ATOM 1676 N N . ASP A 1 207 ? -2.665 3.152 -23.206 1.00 89.69 207 ASP A N 1
ATOM 1677 C CA . ASP A 1 207 ? -3.566 2.055 -23.560 1.00 89.69 207 ASP A CA 1
ATOM 1678 C C . ASP A 1 207 ? -4.853 2.071 -22.708 1.00 89.69 207 ASP A C 1
ATOM 1680 O O . ASP A 1 207 ? -4.843 1.965 -21.474 1.00 89.69 207 ASP A O 1
ATOM 1684 N N . ARG A 1 208 ? -6.002 2.164 -23.393 1.00 92.81 208 ARG A N 1
ATOM 1685 C CA . ARG A 1 208 ? -7.339 2.149 -22.783 1.00 92.81 208 ARG A CA 1
ATOM 1686 C C . ARG A 1 208 ? -7.642 0.828 -22.070 1.00 92.81 208 ARG A C 1
ATOM 1688 O O . ARG A 1 208 ? -8.277 0.863 -21.014 1.00 92.81 208 ARG A O 1
ATOM 1695 N N . ALA A 1 209 ? -7.212 -0.311 -22.610 1.00 93.25 209 ALA A N 1
ATOM 1696 C CA . ALA A 1 209 ? -7.417 -1.611 -21.977 1.00 93.25 209 ALA A CA 1
ATOM 1697 C C . ALA A 1 209 ? -6.624 -1.694 -20.663 1.00 93.25 209 ALA A C 1
ATOM 1699 O O . ALA A 1 209 ? -7.180 -2.057 -19.624 1.00 93.25 209 ALA A O 1
ATOM 1700 N N . CYS A 1 210 ? -5.373 -1.220 -20.656 1.00 93.50 210 CYS A N 1
ATOM 1701 C CA . CYS A 1 210 ? -4.587 -1.071 -19.429 1.00 93.50 210 CYS A CA 1
ATOM 1702 C C . CYS A 1 210 ? -5.281 -0.160 -18.398 1.00 93.50 210 CYS A C 1
ATOM 1704 O O . CYS A 1 210 ? -5.311 -0.487 -17.210 1.00 93.50 210 CYS A O 1
ATOM 1706 N N . ALA A 1 211 ? -5.908 0.943 -18.824 1.00 94.44 211 ALA A N 1
ATOM 1707 C CA . ALA A 1 211 ? -6.661 1.830 -17.928 1.00 94.44 211 ALA A CA 1
ATOM 1708 C C . ALA A 1 211 ? -7.884 1.150 -17.283 1.00 94.44 211 ALA A C 1
ATOM 1710 O O . ALA A 1 211 ? -8.168 1.359 -16.094 1.00 94.44 211 ALA A O 1
ATOM 1711 N N . GLN A 1 212 ? -8.600 0.320 -18.045 1.00 95.44 212 GLN A N 1
ATOM 1712 C CA . GLN A 1 212 ? -9.723 -0.475 -17.543 1.00 95.44 212 GLN A CA 1
ATOM 1713 C C . GLN A 1 212 ? -9.244 -1.517 -16.526 1.00 95.44 212 GLN A C 1
ATOM 1715 O O . GLN A 1 212 ? -9.744 -1.530 -15.395 1.00 95.44 212 GLN A O 1
ATOM 1720 N N . ILE A 1 213 ? -8.206 -2.289 -16.871 1.00 95.56 213 ILE A N 1
ATOM 1721 C CA . ILE A 1 213 ? -7.580 -3.275 -15.976 1.00 95.56 213 ILE A CA 1
ATOM 1722 C C . ILE A 1 213 ? -7.105 -2.596 -14.687 1.00 95.56 213 ILE A C 1
ATOM 1724 O O . ILE A 1 213 ? -7.402 -3.066 -13.589 1.00 95.56 213 ILE A O 1
ATOM 1728 N N . ALA A 1 214 ? -6.416 -1.454 -14.780 1.00 95.31 214 ALA A N 1
ATOM 1729 C CA . ALA A 1 214 ? -5.936 -0.713 -13.616 1.00 95.31 214 ALA A CA 1
ATOM 1730 C C . ALA A 1 214 ? -7.085 -0.297 -12.686 1.00 95.31 214 ALA A C 1
ATOM 1732 O O . ALA A 1 214 ? -6.977 -0.423 -11.463 1.00 95.31 214 ALA A O 1
ATOM 1733 N N . THR A 1 215 ? -8.201 0.166 -13.255 1.00 96.75 215 THR A N 1
ATOM 1734 C CA . THR A 1 215 ? -9.388 0.600 -12.505 1.00 96.75 215 THR A CA 1
ATOM 1735 C C . THR A 1 215 ? -10.049 -0.573 -11.782 1.00 96.75 215 THR A C 1
ATOM 1737 O O . THR A 1 215 ? -10.300 -0.502 -10.574 1.00 96.75 215 THR A O 1
ATOM 1740 N N . GLN A 1 216 ? -10.268 -1.677 -12.494 1.00 96.88 216 GLN A N 1
ATOM 1741 C CA . GLN A 1 216 ? -10.821 -2.917 -11.954 1.00 96.88 216 GLN A CA 1
ATOM 1742 C C . GLN A 1 216 ? -9.931 -3.498 -10.843 1.00 96.88 216 GLN A C 1
ATOM 1744 O O . GLN A 1 216 ? -10.382 -3.709 -9.714 1.00 96.88 216 GLN A O 1
ATOM 1749 N N . MET A 1 217 ? -8.631 -3.646 -11.102 1.00 95.81 217 MET A N 1
ATOM 1750 C CA . MET A 1 217 ? -7.651 -4.116 -10.118 1.00 95.81 217 MET A CA 1
ATOM 1751 C C . MET A 1 217 ? -7.571 -3.201 -8.897 1.00 95.81 217 MET A C 1
ATOM 1753 O O . MET A 1 217 ? -7.415 -3.669 -7.766 1.00 95.81 217 MET A O 1
ATOM 1757 N N . LYS A 1 218 ? -7.679 -1.881 -9.087 1.00 96.06 218 LYS A N 1
ATOM 1758 C CA . LYS A 1 218 ? -7.721 -0.930 -7.975 1.00 96.06 218 LYS A CA 1
ATOM 1759 C C . LYS A 1 218 ? -8.949 -1.168 -7.103 1.00 96.06 218 LYS A C 1
ATOM 1761 O O . LYS A 1 218 ? -8.777 -1.227 -5.886 1.00 96.06 218 LYS A O 1
ATOM 1766 N N . LYS A 1 219 ? -10.143 -1.325 -7.686 1.00 97.31 219 LYS A N 1
ATOM 1767 C CA . LYS A 1 219 ? -11.383 -1.617 -6.943 1.00 97.31 219 LYS A CA 1
ATOM 1768 C C . LYS A 1 219 ? -11.239 -2.905 -6.125 1.00 97.31 219 LYS A C 1
ATOM 1770 O O . LYS A 1 219 ? -11.395 -2.864 -4.906 1.00 97.31 219 LYS A O 1
ATOM 1775 N N . MET A 1 220 ? -10.795 -3.988 -6.762 1.00 96.62 220 MET A N 1
ATOM 1776 C CA . MET A 1 220 ? -10.518 -5.274 -6.113 1.00 96.62 220 MET A CA 1
ATOM 1777 C C . MET A 1 220 ? -9.541 -5.146 -4.931 1.00 96.62 220 MET A C 1
ATOM 1779 O O . MET A 1 220 ? -9.845 -5.525 -3.802 1.00 96.62 220 MET A O 1
ATOM 1783 N N . GLN A 1 221 ? -8.366 -4.552 -5.154 1.00 96.06 221 GLN A N 1
ATOM 1784 C CA . GLN A 1 221 ? -7.341 -4.414 -4.113 1.00 96.06 221 GLN A CA 1
ATOM 1785 C C . GLN A 1 221 ? -7.721 -3.448 -2.989 1.00 96.06 221 GLN A C 1
ATOM 1787 O O . GLN A 1 221 ? -7.101 -3.503 -1.917 1.00 96.06 221 GLN A O 1
ATOM 1792 N N . SER A 1 222 ? -8.660 -2.534 -3.252 1.00 96.69 222 SER A N 1
ATOM 1793 C CA . SER A 1 222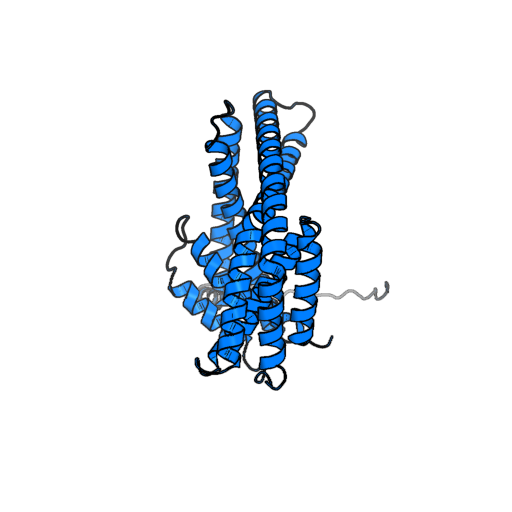 ? -9.191 -1.608 -2.253 1.00 96.69 222 SER A CA 1
ATOM 1794 C C . SER A 1 222 ? -10.164 -2.339 -1.339 1.00 96.69 222 SER A C 1
ATOM 1796 O O . SER A 1 222 ? -9.990 -2.236 -0.134 1.00 96.69 222 SER A O 1
ATOM 1798 N N . ALA A 1 223 ? -11.066 -3.164 -1.881 1.00 97.94 223 ALA A N 1
ATOM 1799 C CA . ALA A 1 223 ? -11.967 -3.996 -1.081 1.00 97.94 223 ALA A CA 1
ATOM 1800 C C . ALA A 1 223 ? -11.198 -4.993 -0.191 1.00 97.94 223 ALA A C 1
ATOM 1802 O O . ALA A 1 223 ? -11.372 -4.994 1.023 1.00 97.94 223 ALA A O 1
ATOM 1803 N N . ILE A 1 224 ? -10.238 -5.744 -0.751 1.00 97.88 224 ILE A N 1
ATOM 1804 C CA . ILE A 1 224 ? -9.388 -6.641 0.061 1.00 97.88 224 ILE A CA 1
ATOM 1805 C C . ILE A 1 224 ? -8.551 -5.850 1.082 1.00 97.88 224 ILE A C 1
ATOM 1807 O O . ILE A 1 224 ? -8.297 -6.307 2.193 1.00 97.88 224 ILE A O 1
ATOM 1811 N N . GLY A 1 225 ? -8.059 -4.669 0.690 1.00 96.88 225 GLY A N 1
ATOM 1812 C CA . GLY A 1 225 ? -7.297 -3.803 1.588 1.00 96.88 225 GLY A CA 1
ATOM 1813 C C . GLY A 1 225 ? -8.131 -3.333 2.774 1.00 96.88 225 GLY A C 1
ATOM 1814 O O . GLY A 1 225 ? -7.641 -3.371 3.893 1.00 96.88 225 GLY A O 1
ATOM 1815 N N . GLU A 1 226 ? -9.380 -2.950 2.517 1.00 97.75 226 GLU A N 1
ATOM 1816 C CA . GLU A 1 226 ? -10.327 -2.480 3.521 1.00 97.75 226 GLU A CA 1
ATOM 1817 C C . GLU A 1 226 ? -10.563 -3.538 4.598 1.00 97.75 226 GLU A C 1
ATOM 1819 O O . GLU A 1 226 ? -10.381 -3.238 5.779 1.00 97.75 226 GLU A O 1
ATOM 1824 N N . TRP A 1 227 ? -10.869 -4.770 4.178 1.00 98.25 227 TRP A N 1
ATOM 1825 C CA . TRP A 1 227 ? -11.016 -5.930 5.059 1.00 98.25 227 TRP A CA 1
ATOM 1826 C C . TRP A 1 227 ? -9.761 -6.202 5.890 1.00 98.25 227 TRP A C 1
ATOM 1828 O O . TRP A 1 227 ? -9.832 -6.259 7.115 1.00 98.25 227 TRP A O 1
ATOM 1838 N N . HIS A 1 228 ? -8.597 -6.312 5.246 1.00 97.56 228 HIS A N 1
ATOM 1839 C CA . HIS A 1 228 ? -7.349 -6.608 5.951 1.00 97.56 228 HIS A CA 1
ATOM 1840 C C . HIS A 1 228 ? -6.987 -5.520 6.972 1.00 97.56 228 HIS A C 1
ATOM 1842 O O . HIS A 1 228 ? -6.497 -5.811 8.060 1.00 97.56 228 HIS A O 1
ATOM 1848 N N . ASP A 1 229 ? -7.224 -4.252 6.634 1.00 97.50 229 ASP A N 1
ATOM 1849 C CA . ASP A 1 229 ? -6.953 -3.148 7.549 1.00 97.50 229 ASP A CA 1
ATOM 1850 C C . ASP A 1 229 ? -7.874 -3.201 8.788 1.00 97.50 229 ASP A C 1
ATOM 1852 O O . ASP A 1 229 ? -7.423 -2.834 9.873 1.00 97.50 229 ASP A O 1
ATOM 1856 N N . TRP A 1 230 ? -9.126 -3.667 8.655 1.00 98.00 230 TRP A N 1
ATOM 1857 C CA . TRP A 1 230 ? -10.026 -3.907 9.795 1.00 98.00 230 TRP A CA 1
ATOM 1858 C C . TRP A 1 230 ? -9.604 -5.115 10.630 1.00 98.00 230 TRP A C 1
ATOM 1860 O O . TRP A 1 230 ? -9.546 -5.006 11.855 1.00 98.00 230 TRP A O 1
ATOM 1870 N N . GLN A 1 231 ? -9.220 -6.216 9.981 1.00 97.00 231 GLN A N 1
ATOM 1871 C CA . GLN A 1 231 ? -8.725 -7.417 10.651 1.00 97.00 231 GLN A CA 1
ATOM 1872 C C . GLN A 1 231 ? -7.518 -7.102 11.551 1.00 97.00 231 GLN A C 1
ATOM 1874 O O . GLN A 1 231 ? -7.524 -7.427 12.741 1.00 97.00 231 GLN A O 1
ATOM 1879 N N . GLU A 1 232 ? -6.506 -6.412 11.015 1.00 96.56 232 GLU A N 1
ATOM 1880 C CA . GLU A 1 232 ? -5.320 -6.015 11.784 1.00 96.56 232 GLU A CA 1
ATOM 1881 C C . GLU A 1 232 ? -5.653 -5.018 12.902 1.00 96.56 232 GLU A C 1
ATOM 1883 O O . GLU A 1 232 ? -5.142 -5.136 14.018 1.00 96.56 232 GLU A O 1
ATOM 1888 N N . LEU A 1 233 ? -6.559 -4.068 12.649 1.00 95.81 233 LEU A N 1
ATOM 1889 C CA . LEU A 1 233 ? -7.008 -3.121 13.668 1.00 95.81 233 LEU A CA 1
ATOM 1890 C C . LEU A 1 233 ? -7.762 -3.819 14.814 1.00 95.81 233 LEU A C 1
ATOM 1892 O O . LEU A 1 233 ? -7.557 -3.476 15.980 1.00 95.81 233 LEU A O 1
ATOM 1896 N N . GLY A 1 234 ? -8.584 -4.827 14.511 1.00 94.81 234 GLY A N 1
ATOM 1897 C CA . GLY A 1 234 ? -9.244 -5.682 15.500 1.00 94.81 234 GLY A CA 1
ATOM 1898 C C . GLY A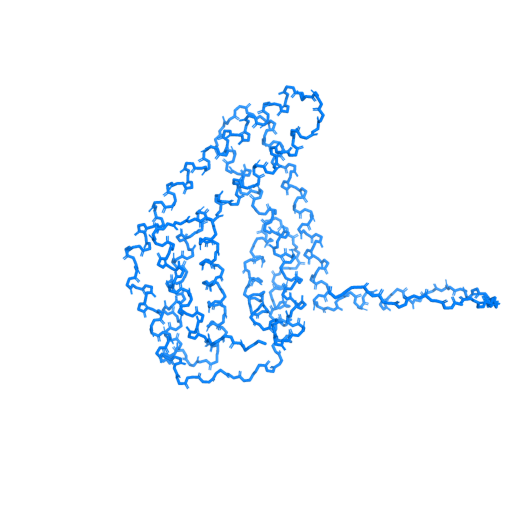 1 234 ? -8.245 -6.475 16.346 1.00 94.81 234 GLY A C 1
ATOM 1899 O O . GLY A 1 234 ? -8.347 -6.505 17.576 1.00 94.81 234 GLY A O 1
ATOM 1900 N N . LEU A 1 235 ? -7.219 -7.059 15.715 1.00 94.00 235 LEU A N 1
ATOM 1901 C CA . LEU A 1 235 ? -6.121 -7.723 16.428 1.00 94.00 235 LEU A CA 1
ATOM 1902 C C . LEU A 1 235 ? -5.379 -6.747 17.346 1.00 94.00 235 LEU A C 1
ATOM 1904 O O . LEU A 1 235 ? -5.099 -7.064 18.504 1.00 94.00 235 LEU A O 1
ATOM 1908 N N . GLU A 1 236 ? -5.095 -5.546 16.854 1.00 93.44 236 GLU A N 1
ATOM 1909 C CA . GLU A 1 236 ? -4.430 -4.497 17.614 1.00 93.44 236 GLU A CA 1
ATOM 1910 C C . GLU A 1 236 ? -5.262 -4.023 18.815 1.00 93.44 236 GLU A C 1
ATOM 1912 O O . GLU A 1 236 ? -4.723 -3.832 19.910 1.00 93.44 236 GLU A O 1
ATOM 1917 N N . ALA A 1 237 ? -6.582 -3.906 18.651 1.00 92.31 237 ALA A N 1
ATOM 1918 C CA . ALA A 1 237 ? -7.501 -3.592 19.738 1.00 92.31 237 ALA A CA 1
ATOM 1919 C C . ALA A 1 237 ? -7.485 -4.675 20.831 1.00 92.31 237 ALA A C 1
ATOM 1921 O O . ALA A 1 237 ? -7.438 -4.344 22.017 1.00 92.31 237 ALA A O 1
ATOM 1922 N N . ARG A 1 238 ? -7.454 -5.961 20.447 1.00 90.44 238 ARG A N 1
ATOM 1923 C CA . ARG A 1 238 ? -7.460 -7.111 21.372 1.00 90.44 238 ARG A CA 1
ATOM 1924 C C . ARG A 1 238 ? -6.166 -7.300 22.162 1.00 90.44 238 ARG A C 1
ATOM 1926 O O . ARG A 1 238 ? -6.226 -7.766 23.300 1.00 90.44 238 ARG A O 1
ATOM 1933 N N . LYS A 1 239 ? -5.002 -6.920 21.614 1.00 88.00 239 LYS A N 1
ATOM 1934 C CA . LYS A 1 239 ? -3.697 -7.013 22.318 1.00 88.00 239 LYS A CA 1
ATOM 1935 C C . LYS A 1 239 ? -3.693 -6.281 23.657 1.00 88.00 239 LYS A C 1
ATOM 1937 O O . LYS A 1 239 ? -2.936 -6.622 24.563 1.00 88.00 239 LYS A O 1
ATOM 1942 N N . HIS A 1 240 ? -4.542 -5.275 23.793 1.00 72.12 240 HIS A N 1
ATOM 1943 C CA . HIS A 1 240 ? -4.678 -4.511 25.011 1.00 72.12 240 HIS A CA 1
ATOM 1944 C C . HIS A 1 240 ? -6.076 -4.762 25.560 1.00 72.12 240 HIS A C 1
ATOM 1946 O O . HIS A 1 240 ? -7.028 -4.215 25.018 1.00 72.12 240 HIS A O 1
ATOM 1952 N N . ARG A 1 241 ? -6.190 -5.574 26.626 1.00 63.50 241 ARG A N 1
ATOM 1953 C CA . ARG A 1 241 ? -7.436 -5.907 27.350 1.00 63.50 241 ARG A CA 1
ATOM 1954 C C . ARG A 1 241 ? -8.129 -4.656 27.922 1.00 63.50 241 ARG A C 1
ATOM 1956 O O . ARG A 1 241 ? -8.222 -4.472 29.134 1.00 63.50 241 ARG A O 1
ATOM 1963 N N . SER A 1 242 ? -8.588 -3.745 27.071 1.00 57.16 242 SER A N 1
ATOM 1964 C CA . SER A 1 242 ? -9.490 -2.680 27.471 1.00 57.16 242 SER A CA 1
ATOM 1965 C C . SER A 1 242 ? -10.826 -3.318 27.807 1.00 57.16 242 SER A C 1
ATOM 1967 O O . SER A 1 242 ? -11.323 -4.144 27.051 1.00 57.16 242 SER A O 1
ATOM 1969 N N . LYS A 1 243 ? -11.420 -2.901 28.925 1.00 58.69 243 LYS A N 1
ATOM 1970 C CA . LYS A 1 243 ? -12.707 -3.384 29.452 1.00 58.69 243 LYS A CA 1
ATOM 1971 C C . LYS A 1 243 ? -13.923 -3.144 28.525 1.00 58.69 243 LYS A C 1
ATOM 1973 O O . LYS A 1 243 ? -15.052 -3.277 28.971 1.00 58.69 243 LYS A O 1
ATOM 1978 N N . GLY A 1 244 ? -13.717 -2.750 27.268 1.00 64.75 244 GLY A N 1
ATOM 1979 C CA . GLY A 1 244 ? -14.775 -2.421 26.314 1.00 64.75 244 GLY A CA 1
ATOM 1980 C C . GLY A 1 244 ? -15.073 -3.592 25.387 1.00 64.75 244 GLY A C 1
ATOM 1981 O O . GLY A 1 244 ? -14.509 -3.653 24.297 1.00 64.75 244 GLY A O 1
ATOM 1982 N N . LYS A 1 245 ? -15.969 -4.491 25.812 1.00 79.94 245 LYS A N 1
ATOM 1983 C CA . LYS A 1 245 ? -16.481 -5.590 24.975 1.00 79.94 245 LYS A CA 1
ATOM 1984 C C . LYS A 1 245 ? -17.100 -5.062 23.668 1.00 79.94 245 LYS A C 1
ATOM 1986 O O . LYS A 1 245 ? -16.830 -5.613 22.609 1.00 79.94 245 LYS A O 1
ATOM 1991 N N . GLY A 1 246 ? -17.797 -3.922 23.743 1.00 88.56 246 GLY A N 1
ATOM 1992 C CA . GLY A 1 246 ? -18.471 -3.300 22.598 1.00 88.56 246 GLY A CA 1
ATOM 1993 C C . GLY A 1 246 ? -17.546 -2.862 21.457 1.00 88.56 246 GLY A C 1
ATOM 1994 O O . GLY A 1 246 ? -17.910 -3.015 20.299 1.00 88.56 246 GLY A O 1
ATOM 1995 N N . LEU A 1 247 ? -16.320 -2.395 21.740 1.00 91.25 247 LEU A N 1
ATOM 1996 C CA . LEU A 1 247 ? -15.367 -2.056 20.670 1.00 91.25 247 LEU A CA 1
ATOM 1997 C C . LEU A 1 247 ? -14.896 -3.302 19.916 1.00 91.25 247 LEU A C 1
ATOM 1999 O O . LEU A 1 247 ? -14.744 -3.256 18.701 1.00 91.25 247 LEU A O 1
ATOM 2003 N N . ALA A 1 248 ? -14.623 -4.391 20.635 1.00 90.94 248 ALA A N 1
ATOM 2004 C CA . ALA A 1 248 ? -14.173 -5.628 20.009 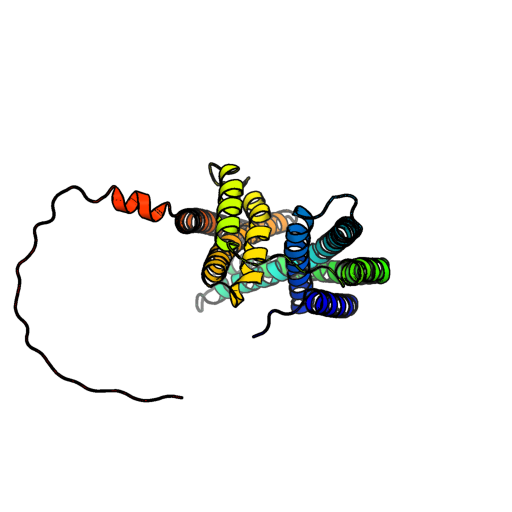1.00 90.94 248 ALA A CA 1
ATOM 2005 C C . ALA A 1 248 ? -15.279 -6.223 19.127 1.00 90.94 248 ALA A C 1
ATOM 2007 O O . ALA A 1 248 ? -15.018 -6.511 17.967 1.00 90.94 248 ALA A O 1
ATOM 2008 N N . GLU A 1 249 ? -16.507 -6.303 19.650 1.00 92.44 249 GLU A N 1
ATOM 2009 C CA . GLU A 1 249 ? -17.682 -6.765 18.899 1.00 92.44 249 GLU A CA 1
ATOM 2010 C C . GLU A 1 249 ? -17.927 -5.896 17.654 1.00 92.44 249 GLU A C 1
ATOM 2012 O O . GLU A 1 249 ? -18.098 -6.429 16.563 1.00 92.44 249 GLU A O 1
ATOM 2017 N N . LEU A 1 250 ? -17.845 -4.565 17.778 1.00 93.81 250 LEU A N 1
ATOM 2018 C CA . LEU A 1 250 ? -17.975 -3.658 16.635 1.00 93.81 250 LEU A CA 1
ATOM 2019 C C . LEU A 1 250 ? -16.895 -3.897 15.569 1.00 93.81 250 LEU A C 1
ATOM 2021 O O . LEU A 1 250 ? -17.208 -3.937 14.382 1.00 93.81 250 LEU A O 1
ATOM 2025 N N . LEU A 1 251 ? -15.629 -4.046 15.978 1.00 95.12 251 LEU A N 1
ATOM 2026 C CA . LEU A 1 251 ? -14.524 -4.303 15.049 1.00 95.12 251 LEU A CA 1
ATOM 2027 C C . LEU A 1 251 ? -14.657 -5.667 14.359 1.00 95.12 251 LEU A C 1
ATOM 2029 O O . LEU A 1 251 ? -14.297 -5.782 13.188 1.00 95.12 251 LEU A O 1
ATOM 2033 N N . ASP A 1 252 ? -15.187 -6.676 15.049 1.00 94.75 252 ASP A N 1
ATOM 2034 C CA . ASP A 1 252 ? -15.457 -7.990 14.463 1.00 94.75 252 ASP A CA 1
ATOM 2035 C C . ASP A 1 252 ? -16.580 -7.908 13.418 1.00 94.75 252 ASP A C 1
ATOM 2037 O O . ASP A 1 252 ? -16.402 -8.409 12.306 1.00 94.75 252 ASP A O 1
ATOM 2041 N N . THR A 1 253 ? -17.669 -7.184 13.706 1.00 96.38 253 THR A N 1
ATOM 2042 C CA . THR A 1 253 ? -18.763 -6.950 12.745 1.00 96.38 253 THR A CA 1
ATOM 2043 C C . THR A 1 253 ? -18.273 -6.252 11.476 1.00 96.38 253 THR A C 1
ATOM 2045 O O . THR A 1 253 ? -18.453 -6.784 10.381 1.00 96.38 253 THR A O 1
ATOM 2048 N N . VAL A 1 254 ? -17.579 -5.111 11.591 1.00 96.94 254 VAL A N 1
ATOM 2049 C CA . VAL A 1 254 ? -17.090 -4.386 10.396 1.00 96.94 254 VAL A CA 1
ATOM 2050 C C . VAL A 1 254 ? -16.025 -5.178 9.631 1.00 96.94 254 VAL A C 1
ATOM 2052 O O . VAL A 1 254 ? -15.898 -5.030 8.416 1.00 96.94 254 VAL A O 1
ATOM 2055 N N . THR A 1 255 ? -15.262 -6.042 10.313 1.00 97.50 255 THR A N 1
ATOM 2056 C CA . THR A 1 255 ? -14.310 -6.945 9.650 1.00 97.50 255 THR A CA 1
ATOM 2057 C C . THR A 1 255 ? -15.048 -7.993 8.820 1.00 97.50 255 THR A C 1
ATOM 2059 O O . THR A 1 255 ? -14.673 -8.207 7.668 1.00 97.50 255 THR A O 1
ATOM 2062 N N . ALA A 1 256 ? -16.097 -8.615 9.367 1.00 97.31 256 ALA A N 1
ATOM 2063 C CA . ALA A 1 256 ? -16.904 -9.606 8.656 1.00 97.31 256 ALA A CA 1
ATOM 2064 C C . ALA A 1 256 ? -17.616 -8.992 7.437 1.00 97.31 256 ALA A C 1
ATOM 2066 O O . ALA A 1 256 ? -17.519 -9.521 6.333 1.00 97.31 256 ALA A O 1
ATOM 2067 N N . GLU A 1 257 ? -18.239 -7.822 7.592 1.00 97.69 257 GLU A N 1
ATOM 2068 C CA . GLU A 1 257 ? -18.876 -7.105 6.477 1.00 97.69 257 GLU A CA 1
ATOM 2069 C C . GLU A 1 257 ? -17.872 -6.749 5.371 1.00 97.69 257 GLU A C 1
ATOM 2071 O O . GLU A 1 257 ? -18.129 -6.941 4.177 1.00 97.69 257 GLU A O 1
ATOM 2076 N N . ALA A 1 258 ? -16.687 -6.262 5.753 1.00 97.75 258 ALA A N 1
ATOM 2077 C CA . ALA A 1 258 ? -15.639 -5.944 4.795 1.00 97.75 258 ALA A CA 1
ATOM 2078 C C . ALA A 1 258 ? -15.109 -7.197 4.076 1.00 97.75 258 ALA A C 1
ATOM 2080 O O . ALA A 1 258 ? -14.740 -7.100 2.902 1.00 97.75 258 ALA A O 1
ATOM 2081 N N . PHE A 1 259 ? -15.074 -8.352 4.750 1.00 98.00 259 PHE A N 1
ATOM 2082 C CA . PHE A 1 259 ? -14.671 -9.628 4.157 1.00 98.00 259 PHE A CA 1
ATOM 2083 C C . PHE A 1 259 ? -15.633 -10.066 3.052 1.00 98.00 259 PHE A C 1
ATOM 2085 O O . PHE A 1 259 ? -15.192 -10.307 1.927 1.00 98.00 259 PHE A O 1
ATOM 2092 N N . GLU A 1 260 ? -16.936 -10.082 3.337 1.00 97.69 260 GLU A N 1
ATOM 2093 C CA . GLU A 1 260 ? -17.972 -10.446 2.363 1.00 97.69 260 GLU A CA 1
ATOM 2094 C C . GLU A 1 260 ? -17.940 -9.525 1.136 1.00 97.69 260 GLU A C 1
ATOM 2096 O O . GLU A 1 260 ? -17.917 -9.976 -0.014 1.00 97.69 260 GLU A O 1
ATOM 2101 N N . ASN A 1 261 ? -17.821 -8.212 1.365 1.00 97.75 261 ASN A N 1
ATOM 2102 C CA . ASN A 1 261 ? -17.662 -7.243 0.283 1.00 97.75 261 ASN A CA 1
ATOM 2103 C C . ASN A 1 261 ? -16.383 -7.493 -0.543 1.00 97.75 261 ASN A C 1
ATOM 2105 O O . ASN A 1 261 ? -16.397 -7.373 -1.773 1.00 97.75 261 ASN A O 1
ATOM 2109 N N . ALA A 1 262 ? -15.270 -7.848 0.108 1.00 98.00 262 ALA A N 1
ATOM 2110 C CA . ALA A 1 262 ? -14.022 -8.167 -0.575 1.00 98.00 262 ALA A CA 1
ATOM 2111 C C . ALA A 1 262 ? -14.142 -9.432 -1.434 1.00 98.00 262 ALA A C 1
ATOM 2113 O O . ALA A 1 262 ? -13.699 -9.405 -2.583 1.00 98.00 262 ALA A O 1
ATOM 2114 N N . LEU A 1 263 ? -14.767 -10.497 -0.922 1.00 96.88 263 LEU A N 1
ATOM 2115 C CA . LEU A 1 263 ? -15.007 -11.733 -1.670 1.00 96.88 263 LEU A CA 1
ATOM 2116 C C . LEU A 1 263 ? -15.866 -11.482 -2.909 1.00 96.88 263 LEU A C 1
ATOM 2118 O O . LEU A 1 263 ? -15.431 -11.787 -4.022 1.00 96.88 263 LEU A O 1
ATOM 2122 N N . SER A 1 264 ? -17.030 -10.856 -2.727 1.00 96.62 264 SER A N 1
ATOM 2123 C CA . SER A 1 264 ? -17.954 -10.539 -3.820 1.00 96.62 264 SER A CA 1
ATOM 2124 C C . SER A 1 264 ? -17.284 -9.670 -4.892 1.00 96.62 264 SER A C 1
ATOM 2126 O O . SER A 1 264 ? -17.316 -9.981 -6.086 1.00 96.62 264 SER A O 1
ATOM 2128 N N . THR A 1 265 ? -16.563 -8.623 -4.471 1.00 97.50 265 THR A N 1
ATOM 2129 C CA . THR A 1 265 ? -15.831 -7.740 -5.391 1.00 97.50 265 THR A CA 1
ATOM 2130 C C . THR A 1 265 ? -14.745 -8.490 -6.166 1.00 97.50 265 THR A C 1
ATOM 2132 O O . THR A 1 265 ? -14.555 -8.243 -7.358 1.00 97.50 265 THR A O 1
ATOM 2135 N N . VAL A 1 266 ? -14.003 -9.387 -5.511 1.00 96.06 266 VAL A N 1
ATOM 2136 C CA . VAL A 1 266 ? -12.940 -10.168 -6.156 1.00 96.06 266 VAL A CA 1
ATOM 2137 C C . VAL A 1 266 ? -13.510 -11.133 -7.177 1.00 96.06 266 VAL A C 1
ATOM 2139 O O . VAL A 1 266 ? -12.983 -11.190 -8.286 1.00 96.06 266 VAL A O 1
ATOM 2142 N N . GLN A 1 267 ? -14.574 -11.857 -6.837 1.00 94.31 267 GLN A N 1
ATOM 2143 C CA . GLN A 1 267 ? -15.219 -12.803 -7.744 1.00 94.31 267 GLN A CA 1
ATOM 2144 C C . GLN A 1 267 ? -15.740 -12.092 -8.997 1.00 94.31 267 GLN A C 1
ATOM 2146 O O . GLN A 1 267 ? -15.320 -12.435 -10.102 1.00 94.31 267 GLN A O 1
ATOM 2151 N N . MET A 1 268 ? -16.535 -11.032 -8.816 1.00 95.38 268 MET A N 1
ATOM 2152 C CA . MET A 1 268 ? -17.084 -10.217 -9.907 1.00 95.38 268 MET A CA 1
ATOM 2153 C C . MET A 1 268 ? -15.987 -9.680 -10.832 1.00 95.38 268 MET A C 1
ATOM 2155 O O . MET A 1 268 ? -16.043 -9.833 -12.048 1.00 95.38 268 MET A O 1
ATOM 2159 N N . ILE A 1 269 ? -14.959 -9.037 -10.272 1.00 95.94 269 ILE A N 1
ATOM 2160 C CA . ILE A 1 269 ? -13.927 -8.408 -11.100 1.00 95.94 269 ILE A CA 1
ATOM 2161 C C . ILE A 1 269 ? -13.034 -9.460 -11.765 1.00 95.94 269 ILE A C 1
ATOM 2163 O O . ILE A 1 269 ? -12.596 -9.255 -12.894 1.00 95.94 269 ILE A O 1
ATOM 2167 N N . SER A 1 270 ? -12.768 -10.585 -11.096 1.00 94.44 270 SER A N 1
ATOM 2168 C CA . SER A 1 270 ? -11.981 -11.668 -11.691 1.00 94.44 270 SER A CA 1
ATOM 2169 C C . SER A 1 270 ? -12.686 -12.273 -12.900 1.00 94.44 270 SER A C 1
ATOM 2171 O O . SER A 1 270 ? -12.017 -12.543 -13.894 1.00 94.44 270 SER A O 1
ATOM 2173 N N . ALA A 1 271 ? -14.005 -12.468 -12.822 1.00 93.00 271 ALA A N 1
ATOM 2174 C CA . ALA A 1 271 ? -14.800 -12.965 -13.940 1.00 93.00 271 ALA A CA 1
ATOM 2175 C C . ALA A 1 271 ? -14.803 -11.967 -15.110 1.00 93.00 271 ALA A C 1
ATOM 2177 O O . ALA A 1 271 ? -14.540 -12.348 -16.252 1.00 93.00 271 ALA A O 1
ATOM 2178 N N . SER A 1 272 ? -14.957 -10.675 -14.805 1.00 94.19 272 SER A N 1
ATOM 2179 C CA . SER A 1 272 ? -14.932 -9.601 -15.801 1.00 94.19 272 SER A CA 1
ATOM 2180 C C . SER A 1 272 ? -13.585 -9.478 -16.527 1.00 94.19 272 SER A C 1
ATOM 2182 O O . SER A 1 272 ? -13.562 -9.379 -17.751 1.00 94.19 272 SER A O 1
ATOM 2184 N N . ILE A 1 273 ? -12.456 -9.519 -15.807 1.00 92.56 273 ILE A N 1
ATOM 2185 C CA . ILE A 1 273 ? -11.112 -9.418 -16.412 1.00 92.56 273 ILE A CA 1
ATOM 2186 C C . ILE A 1 273 ? -10.794 -10.636 -17.289 1.00 92.56 273 ILE A C 1
ATOM 2188 O O . ILE A 1 273 ? -10.114 -10.501 -18.303 1.00 92.56 273 ILE A O 1
ATOM 2192 N N . LEU A 1 274 ? -11.265 -11.823 -16.902 1.00 92.69 274 LEU A N 1
ATOM 2193 C CA . LEU A 1 274 ? -10.977 -13.070 -17.614 1.00 92.69 274 LEU A CA 1
ATOM 2194 C C . LEU A 1 274 ? -11.996 -13.403 -18.709 1.00 92.69 274 LEU A C 1
ATOM 2196 O O . LEU A 1 274 ? -11.825 -14.411 -19.392 1.00 92.69 274 LEU A O 1
ATOM 2200 N N . GLY A 1 275 ? -13.026 -12.572 -18.892 1.00 87.12 275 GLY A N 1
ATOM 2201 C CA . GLY A 1 275 ? -14.086 -12.808 -19.873 1.00 87.12 275 GLY A CA 1
ATOM 2202 C C . GLY A 1 275 ? -15.014 -13.976 -19.518 1.00 87.12 275 GLY A C 1
ATOM 2203 O O . GLY A 1 275 ? -15.731 -14.467 -20.385 1.00 87.12 275 GLY A O 1
ATOM 2204 N N . GLU A 1 276 ? -15.025 -14.420 -18.258 1.00 80.81 276 GLU A N 1
ATOM 2205 C CA . GLU A 1 276 ? -15.865 -15.531 -17.780 1.00 80.81 276 GLU A CA 1
ATOM 2206 C C . GLU A 1 276 ? -17.359 -15.131 -17.745 1.00 80.81 276 GLU A C 1
ATOM 2208 O O . GLU A 1 276 ? -18.234 -15.976 -17.936 1.00 80.81 276 GLU A O 1
ATOM 2213 N N . ASP A 1 277 ? -17.663 -13.833 -17.605 1.00 60.28 277 ASP A N 1
ATOM 2214 C CA . ASP A 1 277 ? -19.039 -13.303 -17.605 1.00 60.28 277 ASP A CA 1
ATOM 2215 C C . ASP A 1 277 ? -19.754 -13.487 -18.960 1.00 60.28 277 ASP A C 1
ATOM 2217 O O . ASP A 1 277 ? -20.967 -13.700 -19.008 1.00 60.28 277 ASP A O 1
ATOM 2221 N N . ALA A 1 278 ? -19.013 -13.459 -20.075 1.00 49.38 278 ALA A N 1
ATOM 2222 C CA . ALA A 1 278 ? -19.573 -13.631 -21.418 1.00 49.38 278 ALA A CA 1
ATOM 2223 C C . ALA A 1 278 ? -19.917 -15.099 -21.739 1.00 49.38 278 ALA A C 1
ATOM 2225 O O . ALA A 1 278 ? -20.826 -15.363 -22.526 1.00 49.38 278 ALA A O 1
ATOM 2226 N N . LEU A 1 279 ? -19.232 -16.058 -21.105 1.00 46.22 279 LEU A N 1
ATOM 2227 C CA . LEU A 1 279 ? -19.457 -17.495 -21.305 1.00 46.22 279 LEU A CA 1
ATOM 2228 C C . LEU A 1 279 ? -20.684 -18.008 -20.528 1.00 46.22 279 LEU A C 1
ATOM 2230 O O . LEU A 1 279 ? -21.405 -18.880 -21.017 1.00 46.22 279 LEU A O 1
ATOM 2234 N N . ASN A 1 280 ? -20.979 -17.416 -19.365 1.00 43.41 280 ASN A N 1
ATOM 2235 C CA . ASN A 1 280 ? -22.177 -17.743 -18.579 1.00 43.41 280 ASN A CA 1
ATOM 2236 C C . ASN A 1 280 ? -23.455 -17.074 -19.121 1.00 43.41 280 ASN A C 1
ATOM 2238 O O . ASN A 1 280 ? -24.545 -17.619 -18.976 1.00 43.41 280 ASN A O 1
ATOM 2242 N N . ALA A 1 281 ? -23.343 -15.926 -19.799 1.00 40.75 281 ALA A N 1
ATOM 2243 C CA . ALA A 1 281 ? -24.484 -15.298 -20.473 1.00 40.75 281 ALA A CA 1
ATOM 2244 C C . ALA A 1 281 ? -24.918 -16.058 -21.746 1.00 40.75 281 ALA A C 1
ATOM 2246 O O . ALA A 1 281 ? -26.100 -16.068 -22.083 1.00 40.75 281 ALA A O 1
ATOM 2247 N N . GLY A 1 282 ? -23.985 -16.738 -22.428 1.00 37.59 282 GLY A N 1
ATOM 2248 C CA . GLY A 1 282 ? -24.274 -17.558 -23.613 1.00 37.59 282 GLY A CA 1
ATOM 2249 C C . GLY A 1 282 ? -24.945 -18.906 -23.316 1.00 37.59 282 GLY A C 1
ATOM 2250 O O . GLY A 1 282 ? -25.495 -19.525 -24.221 1.00 37.59 282 GLY A O 1
ATOM 2251 N N . SER A 1 283 ? -24.940 -19.354 -22.059 1.00 37.06 283 SER A N 1
ATOM 2252 C CA . SER A 1 283 ? -25.546 -20.622 -21.618 1.00 37.06 283 SER A CA 1
ATOM 2253 C C . SER A 1 283 ? -26.954 -20.461 -21.017 1.00 37.06 283 SER A C 1
ATOM 2255 O O . SER A 1 283 ? -27.578 -21.452 -20.650 1.00 37.06 283 SER A O 1
ATOM 2257 N N . LEU A 1 284 ? -27.492 -19.234 -20.983 1.00 36.38 284 LEU A N 1
ATOM 2258 C CA . LEU A 1 284 ? -28.834 -18.902 -20.474 1.00 36.38 284 LEU A CA 1
ATOM 2259 C C . LEU A 1 284 ? -29.838 -18.474 -21.567 1.00 36.38 284 LEU A C 1
ATOM 2261 O O . LEU A 1 284 ? -30.913 -17.971 -21.249 1.00 36.38 284 LEU A O 1
ATOM 2265 N N . GLN A 1 285 ? -29.537 -18.700 -22.851 1.00 38.09 285 GLN A N 1
ATOM 2266 C CA . GLN A 1 285 ? -30.488 -18.485 -23.952 1.00 38.09 285 GLN A CA 1
ATOM 2267 C C . GLN A 1 285 ? -30.798 -19.771 -24.725 1.00 38.09 285 GLN A C 1
ATOM 2269 O O . GLN A 1 285 ? -30.475 -19.881 -25.900 1.00 38.09 285 GLN A O 1
ATOM 2274 N N . VAL A 1 286 ? -31.497 -20.711 -24.088 1.00 42.88 286 VAL A N 1
ATOM 2275 C CA . VAL A 1 286 ? -32.509 -21.541 -24.762 1.00 42.88 286 VAL A CA 1
ATOM 2276 C C . VAL A 1 286 ? -33.608 -21.826 -23.740 1.00 42.88 286 VAL A C 1
ATOM 2278 O O . VAL A 1 286 ? -33.464 -22.721 -22.923 1.00 42.88 286 VAL A O 1
ATOM 2281 N N . GLU A 1 287 ? -34.657 -21.003 -23.731 1.00 33.94 287 GLU A N 1
ATOM 2282 C CA . GLU A 1 287 ? -36.060 -21.444 -23.783 1.00 33.94 287 GLU A CA 1
ATOM 2283 C C . GLU A 1 287 ? -37.020 -20.254 -23.605 1.00 33.94 287 GLU A C 1
ATOM 2285 O O . GLU A 1 287 ? -36.995 -19.538 -22.610 1.00 33.94 287 GLU A O 1
ATOM 2290 N N . GLY A 1 288 ? -37.897 -20.077 -24.599 1.00 45.69 288 GLY A N 1
ATOM 2291 C CA . GLY A 1 288 ? -39.262 -19.585 -24.398 1.00 45.69 288 GLY A CA 1
ATOM 2292 C C . GLY A 1 288 ? -39.457 -18.111 -24.038 1.00 45.69 288 GLY A C 1
ATOM 2293 O O . GLY A 1 288 ? -39.747 -17.780 -22.895 1.00 45.69 288 GLY A O 1
ATOM 2294 N N . GLY A 1 289 ? -39.477 -17.229 -25.041 1.00 30.80 289 GLY A N 1
ATOM 2295 C CA . GLY A 1 289 ? -39.929 -15.847 -24.863 1.00 30.80 289 GLY A CA 1
ATOM 2296 C C . GLY A 1 289 ? -40.619 -15.292 -26.103 1.00 30.80 289 GLY A C 1
ATOM 2297 O O . GLY A 1 289 ? -39.976 -14.685 -26.950 1.00 30.80 289 GLY A O 1
ATOM 2298 N N . LYS A 1 290 ? -41.933 -15.525 -26.205 1.00 33.75 290 LYS A N 1
ATOM 2299 C CA . LYS A 1 290 ? -42.862 -14.913 -27.172 1.00 33.75 290 LYS A CA 1
ATOM 2300 C C . LYS A 1 290 ? -42.582 -13.414 -27.367 1.00 33.75 290 LYS A C 1
ATOM 2302 O O . LYS A 1 290 ? -42.573 -12.662 -26.397 1.00 33.75 290 LYS A O 1
ATOM 2307 N N . GLN A 1 291 ? -42.462 -12.981 -28.623 1.00 33.44 291 GLN A N 1
ATOM 2308 C CA . GLN A 1 291 ? -42.557 -11.568 -29.006 1.00 33.44 291 GLN A CA 1
ATOM 2309 C C . GLN A 1 291 ? -43.938 -11.004 -28.631 1.00 33.44 291 GLN A C 1
ATOM 2311 O O . GLN A 1 291 ? -44.945 -11.604 -29.021 1.00 33.44 291 GLN A O 1
ATOM 2316 N N . PRO A 1 292 ? -44.028 -9.841 -27.963 1.00 35.31 292 PRO A N 1
ATOM 2317 C CA . PRO A 1 292 ? -45.208 -9.007 -28.043 1.00 35.31 292 PRO A CA 1
ATOM 2318 C C . PRO A 1 292 ? -45.146 -8.110 -29.283 1.00 35.31 292 PRO A C 1
ATOM 2320 O O . PRO A 1 292 ? -44.082 -7.756 -29.794 1.00 35.31 292 PRO A O 1
ATOM 2323 N N . ALA A 1 293 ? -46.341 -7.813 -29.774 1.00 33.03 293 ALA A N 1
ATOM 2324 C CA . ALA A 1 293 ? -46.635 -7.149 -31.025 1.00 33.03 293 ALA A CA 1
ATOM 2325 C C . ALA A 1 293 ? -46.118 -5.704 -31.104 1.00 33.03 293 ALA A C 1
ATOM 2327 O O . ALA A 1 293 ? -45.998 -4.997 -30.106 1.00 33.03 293 ALA A O 1
ATOM 2328 N N . ARG A 1 294 ? -45.863 -5.291 -32.351 1.00 33.72 294 ARG A N 1
ATOM 2329 C CA . ARG A 1 294 ? -45.748 -3.899 -32.790 1.00 33.72 294 ARG A CA 1
ATOM 2330 C C . ARG A 1 294 ? -46.981 -3.107 -32.357 1.00 33.72 294 ARG A C 1
ATOM 2332 O O . ARG A 1 294 ? -48.091 -3.506 -32.693 1.00 33.72 294 ARG A O 1
ATOM 2339 N N . GLU A 1 295 ? -46.754 -1.951 -31.754 1.00 32.62 295 GLU A N 1
ATOM 2340 C CA . GLU A 1 295 ? -47.701 -0.841 -31.775 1.00 32.62 295 GLU A CA 1
ATOM 2341 C C . GLU A 1 295 ? -46.962 0.420 -32.230 1.00 32.62 295 GLU A C 1
ATOM 2343 O O . GLU A 1 295 ? -45.835 0.699 -31.807 1.00 32.62 295 GLU A O 1
ATOM 2348 N N . ASP A 1 296 ? -47.585 1.095 -33.190 1.00 31.83 296 ASP A N 1
ATOM 2349 C CA . ASP A 1 296 ? -47.084 2.243 -33.929 1.00 31.83 296 ASP A CA 1
ATOM 2350 C C . ASP A 1 296 ? -46.987 3.516 -33.067 1.00 31.83 296 ASP A C 1
ATOM 2352 O O . ASP A 1 296 ? -47.730 3.727 -32.110 1.00 31.83 296 ASP A O 1
ATOM 2356 N N . GLN A 1 297 ? -46.039 4.375 -33.448 1.00 34.38 297 GLN A N 1
ATOM 2357 C CA . GLN A 1 297 ? -45.740 5.689 -32.862 1.00 34.38 297 GLN A CA 1
ATOM 2358 C C . GLN A 1 297 ? -46.907 6.697 -33.021 1.00 34.38 297 GLN A C 1
ATOM 2360 O O . GLN A 1 297 ? -47.839 6.463 -33.792 1.00 34.38 297 GLN A O 1
ATOM 2365 N N . PRO A 1 298 ? -46.805 7.901 -32.419 1.00 35.41 298 PRO A N 1
ATOM 2366 C CA . PRO A 1 298 ? -46.209 8.974 -33.221 1.00 35.41 298 PRO A CA 1
ATOM 2367 C C . PRO A 1 298 ? -45.263 9.925 -32.470 1.00 35.41 298 PRO A C 1
ATOM 2369 O O . PRO A 1 298 ? -45.231 10.033 -31.246 1.00 35.41 298 PRO A O 1
ATOM 2372 N N . ALA A 1 299 ? -44.480 10.616 -33.294 1.00 32.94 299 ALA A N 1
ATOM 2373 C CA . ALA A 1 299 ? -43.413 11.546 -32.979 1.00 32.94 299 ALA A CA 1
ATOM 2374 C C . ALA A 1 299 ? -43.859 12.873 -32.330 1.00 32.94 299 ALA A C 1
ATOM 2376 O O . ALA A 1 299 ? -44.835 13.494 -32.740 1.00 32.94 299 ALA A O 1
ATOM 2377 N N . LEU A 1 300 ? -43.019 13.363 -31.418 1.00 30.69 300 LEU A N 1
ATOM 2378 C CA . LEU A 1 300 ? -42.776 14.771 -31.079 1.00 30.69 300 LEU A CA 1
ATOM 2379 C C . LEU A 1 300 ? -41.295 14.816 -30.668 1.00 30.69 300 LEU A C 1
ATOM 2381 O O . LEU A 1 300 ? -40.864 14.007 -29.857 1.00 30.69 300 LEU A O 1
ATOM 2385 N N . GLY A 1 301 ? -40.406 15.609 -31.253 1.00 27.91 301 GLY A N 1
ATOM 2386 C CA . GLY A 1 301 ? -40.534 17.025 -31.568 1.00 27.91 301 GLY A CA 1
ATOM 2387 C C . GLY A 1 301 ? -39.420 17.733 -30.788 1.00 27.91 301 GLY A C 1
ATOM 2388 O O . GLY A 1 301 ? -39.401 17.694 -29.565 1.00 27.91 301 GLY A O 1
ATOM 2389 N N . ALA A 1 302 ? -38.446 18.267 -31.518 1.00 30.06 302 ALA A N 1
ATOM 2390 C CA . ALA A 1 302 ? -37.154 18.772 -31.061 1.00 30.06 302 ALA A CA 1
ATOM 2391 C C . ALA A 1 302 ? -37.194 19.857 -29.967 1.00 30.06 302 ALA A C 1
ATOM 2393 O O . ALA A 1 302 ? -38.098 20.684 -29.965 1.00 30.06 302 ALA A O 1
ATOM 2394 N N . ALA A 1 303 ? -36.137 19.908 -29.140 1.00 29.09 303 ALA A N 1
ATOM 2395 C CA . ALA A 1 303 ? -35.324 21.099 -28.818 1.00 29.09 303 ALA A CA 1
ATOM 2396 C C . ALA A 1 303 ? -34.652 20.959 -27.440 1.00 29.09 303 ALA A C 1
ATOM 2398 O O . ALA A 1 303 ? -35.339 20.916 -26.428 1.00 29.09 303 ALA A O 1
ATOM 2399 N N . LEU A 1 304 ? -33.316 20.946 -27.399 1.00 30.48 304 LEU A N 1
ATOM 2400 C CA . LEU A 1 304 ? -32.499 21.952 -26.702 1.00 30.48 304 LEU A CA 1
ATOM 2401 C C . LEU A 1 304 ? -31.040 21.506 -26.673 1.00 30.48 304 LEU A C 1
ATOM 2403 O O . LEU A 1 304 ? -30.589 20.708 -25.857 1.00 30.48 304 LEU A O 1
ATOM 2407 N N . ASP A 1 305 ? -30.334 22.076 -27.633 1.00 30.11 305 ASP A N 1
ATOM 2408 C CA . ASP A 1 305 ? -28.898 22.226 -27.665 1.00 30.11 305 ASP A CA 1
ATOM 2409 C C . ASP A 1 305 ? -28.519 23.446 -26.799 1.00 30.11 305 ASP A C 1
ATOM 2411 O O . ASP A 1 305 ? -29.262 24.434 -26.781 1.00 30.11 305 ASP A O 1
ATOM 2415 N N . ARG A 1 306 ? -27.315 23.398 -26.210 1.00 31.09 306 ARG A N 1
ATOM 2416 C CA . ARG A 1 306 ? -26.480 24.496 -25.660 1.00 31.09 306 ARG A CA 1
ATOM 2417 C C . ARG A 1 306 ? -26.348 24.688 -24.137 1.00 31.09 306 ARG A C 1
ATOM 2419 O O . ARG A 1 306 ? -27.314 24.837 -23.402 1.00 31.09 306 ARG A O 1
ATOM 2426 N N . GLN A 1 307 ? -25.066 24.929 -23.808 1.00 26.61 307 GLN A N 1
ATOM 2427 C CA . GLN A 1 307 ? -24.439 25.534 -22.617 1.00 26.61 307 GLN A CA 1
ATOM 2428 C C . GLN A 1 307 ? -24.158 24.543 -21.468 1.00 26.61 307 GLN A C 1
ATOM 2430 O O . GLN A 1 307 ? -25.051 23.864 -20.995 1.00 26.61 307 GLN A O 1
ATOM 2435 N N . LEU A 1 308 ? -22.919 24.370 -20.988 1.00 34.09 308 LEU A N 1
ATOM 2436 C CA . LEU A 1 308 ? -21.892 25.378 -20.700 1.00 34.09 308 LEU A CA 1
ATOM 2437 C C . LEU A 1 308 ? -20.454 24.874 -20.935 1.00 34.09 308 LEU A C 1
ATOM 2439 O O . LEU A 1 308 ? -20.157 23.689 -20.788 1.00 34.09 308 LEU A O 1
ATOM 2443 N N . ALA A 1 309 ? -19.616 25.846 -21.301 1.00 34.59 309 ALA A N 1
ATOM 2444 C CA . ALA A 1 309 ? -18.159 25.818 -21.374 1.00 34.59 309 ALA A CA 1
ATOM 2445 C C . ALA A 1 309 ? -17.488 25.708 -19.994 1.00 34.59 309 ALA A C 1
ATOM 2447 O O . ALA A 1 309 ? -18.150 26.055 -18.988 1.00 34.59 309 ALA A O 1
#

Sequence (309 aa):
MASKSMRDRVAAWRRLLERCGIKATRKRVHALRVVTLRLQAELERDRTDLPDASRQAQAILRFSKQAEKLRRALSPVREFDVWIGKLRGLSASLTETGDYVPRSMQETVRGIDRLEERIKKKRNDAEIKLVAQIGKRHSQFVRASEDVDEALSEYVFGEEAGIAGDLVERFRAVKADFSTFNEKNLHEFRKRIKTVRYLAEIHASTDRACAQIATQMKKMQSAIGEWHDWQELGLEARKHRSKGKGLAELLDTVTAEAFENALSTVQMISASILGEDALNAGSLQVEGGKQPAREDQPALGAALDRQLA

Foldseek 3Di:
DDQDDLVNLLVVLLVLLVVLLVFPDLVSLVVNLLSLLLNLLVLVVLLVVDDCPALQVVLSVLLNVVSVVLNVLSPLLNLLVVLLVVLVVVLVVLVVPDPDRDPLSVLLSVLSVVLNVVSVVSNVVSSVSSSVVSVVCVVSNVVSSVSNCVSCVPPDRDDPPCLLVVLLVQLVVLVVVPPDDDPVCLVVSLVSNSSSLSSLVSCVVPDVSSVVSNVLNVQLSVLSVQLVSLVVSLVSSVVDPDVRPSNNVVSVVSNVVSRVSNRVSCVVSNCVSNVVVVVVVVVPPDDDDDDDDDDDDDDDDDDDDDDDD

pLDDT: mean 85.45, std 19.57, range [26.61, 98.44]

InterPro domains:
  IPR007899 CHAD domain [PF05235] (10-231)
  IPR007899 CHAD domain [SM00880] (5-271)
  IPR038186 CHAD domain superfamily [G3DSA:1.40.20.10] (1-272)

Organism: NCBI:txid3036704

Secondary structure (DSSP, 8-state):
-PPPPHHHHHHHHHHHHHHHHH---HHHHHHHHHHHHHHHHHHHHHHTTS-TTSHHHHHHHHHHHHHHHHHHHHHHHHHHHHHHHHHHHHHHHHHSS-S---HHHHHHHHHHHHHHHHHHHHHHHHHHHHHHHHHHHHHHHHHHHHHHHHHTSS--PPP-TTHHHHHHHHHHHHHHT-SS--TTTHHHHHHHHHHHHHHHHHHTTT-HHHHHHHHHHHHHHHHHHHHHHHHHHHHHHHTS--S-HHHHHHHHHHHHHHHHHHHHHHHHHHHHHHTHHHHHHTTS--S---PPPP---------------